Protein AF-A0A6H1ZEB0-F1 (afdb_monomer_lite)

Structure (mmCIF, N/CA/C/O backbone):
data_AF-A0A6H1ZEB0-F1
#
_entry.id   AF-A0A6H1ZEB0-F1
#
loop_
_atom_site.group_PDB
_atom_site.id
_atom_site.type_symbol
_atom_site.label_atom_id
_atom_site.label_alt_id
_atom_site.label_comp_id
_atom_site.label_asym_id
_atom_site.label_entity_id
_atom_site.label_seq_id
_atom_site.pdbx_PDB_ins_code
_atom_site.Cartn_x
_atom_site.Cartn_y
_atom_site.Cartn_z
_atom_site.occupancy
_atom_site.B_iso_or_equiv
_atom_site.auth_seq_id
_atom_site.auth_comp_id
_atom_site.auth_asym_id
_atom_site.auth_atom_id
_atom_site.pdbx_PDB_model_num
ATOM 1 N N . GLY A 1 1 ? 31.431 -2.791 -5.985 1.00 53.59 1 GLY A N 1
ATOM 2 C CA . GLY A 1 1 ? 30.739 -2.438 -4.734 1.00 53.59 1 GLY A CA 1
ATOM 3 C C . GLY A 1 1 ? 29.247 -2.570 -4.943 1.00 53.59 1 GLY A C 1
ATOM 4 O O . GLY A 1 1 ? 28.792 -2.369 -6.061 1.00 53.59 1 GLY A O 1
ATOM 5 N N . ASN A 1 2 ? 28.502 -2.937 -3.899 1.00 66.31 2 ASN A N 1
ATOM 6 C CA . ASN A 1 2 ? 27.040 -2.972 -3.950 1.00 66.31 2 ASN A CA 1
ATOM 7 C C . ASN A 1 2 ? 26.491 -1.773 -3.173 1.00 66.31 2 ASN A C 1
ATOM 9 O O . ASN A 1 2 ? 26.956 -1.528 -2.059 1.00 66.31 2 ASN A O 1
ATOM 13 N N . SER A 1 3 ? 25.522 -1.045 -3.727 1.00 72.12 3 SER A N 1
ATOM 14 C CA . SER A 1 3 ? 24.889 0.084 -3.035 1.00 72.12 3 SER A CA 1
ATOM 15 C C . SER A 1 3 ? 23.362 -0.024 -3.032 1.00 72.12 3 SER A C 1
ATOM 17 O O . SER A 1 3 ? 22.766 -0.618 -3.932 1.00 72.12 3 SER A O 1
ATOM 19 N N . ASN A 1 4 ? 22.728 0.506 -1.985 1.00 72.69 4 ASN A N 1
ATOM 20 C CA . ASN A 1 4 ? 21.279 0.646 -1.893 1.00 72.69 4 ASN A CA 1
ATOM 21 C C . ASN A 1 4 ? 20.972 2.097 -1.526 1.00 72.69 4 ASN A C 1
ATOM 23 O O . ASN A 1 4 ? 21.467 2.582 -0.507 1.00 72.69 4 ASN A O 1
ATOM 27 N N . VAL A 1 5 ? 20.212 2.783 -2.371 1.00 76.75 5 VAL A N 1
ATOM 28 C CA . VAL A 1 5 ? 19.910 4.207 -2.236 1.00 76.75 5 VAL A CA 1
ATOM 29 C C . VAL A 1 5 ? 18.407 4.396 -2.284 1.00 76.75 5 VAL A C 1
ATOM 31 O O . VAL A 1 5 ? 17.740 3.963 -3.222 1.00 76.75 5 VAL A O 1
ATOM 34 N N . GLU A 1 6 ? 17.887 5.088 -1.283 1.00 75.56 6 GLU A N 1
ATOM 35 C CA . GLU A 1 6 ? 16.504 5.530 -1.244 1.00 75.56 6 GLU A CA 1
ATOM 36 C C . GLU A 1 6 ? 16.499 7.057 -1.186 1.00 75.56 6 GLU A C 1
ATOM 38 O O . GLU A 1 6 ? 17.116 7.652 -0.301 1.00 75.56 6 GLU A O 1
ATOM 43 N N . ALA A 1 7 ? 15.865 7.684 -2.173 1.00 74.44 7 ALA A N 1
ATOM 44 C CA . ALA A 1 7 ? 15.833 9.127 -2.337 1.00 74.44 7 ALA A CA 1
ATOM 45 C C . ALA A 1 7 ? 14.387 9.628 -2.340 1.00 74.44 7 ALA A C 1
ATOM 47 O O . ALA A 1 7 ? 13.564 9.201 -3.152 1.00 74.44 7 ALA A O 1
ATOM 48 N N . TRP A 1 8 ? 14.116 10.550 -1.421 1.00 70.44 8 TRP A N 1
ATOM 49 C CA . TRP A 1 8 ? 12.832 11.221 -1.227 1.00 70.44 8 TRP A CA 1
ATOM 50 C C . TRP A 1 8 ? 12.992 12.713 -1.536 1.00 70.44 8 TRP A C 1
ATOM 52 O O . TRP A 1 8 ? 14.085 13.261 -1.360 1.00 70.44 8 TRP A O 1
ATOM 62 N N . GLY A 1 9 ? 11.931 13.391 -1.974 1.00 64.00 9 GLY A N 1
ATOM 63 C CA . GLY A 1 9 ? 12.033 14.797 -2.372 1.00 64.00 9 GLY A CA 1
ATOM 64 C C . GLY A 1 9 ? 12.766 15.015 -3.700 1.00 64.00 9 GLY A C 1
ATOM 65 O O . GLY A 1 9 ? 13.212 14.071 -4.349 1.00 64.00 9 GLY A O 1
ATOM 66 N N . ASN A 1 10 ? 12.938 16.283 -4.086 1.00 77.19 10 ASN A N 1
ATOM 67 C CA . ASN A 1 10 ? 13.657 16.710 -5.297 1.00 77.19 10 ASN A CA 1
ATOM 68 C C . ASN A 1 10 ? 15.156 16.336 -5.249 1.00 77.19 10 ASN A C 1
ATOM 70 O O . ASN A 1 10 ? 16.009 17.175 -4.945 1.00 77.19 10 ASN A O 1
ATOM 74 N N . SER A 1 11 ? 15.479 15.073 -5.521 1.00 77.75 11 SER A N 1
ATOM 75 C CA . SER A 1 11 ? 16.799 14.487 -5.284 1.00 77.75 11 SER A CA 1
ATOM 76 C C . SER A 1 11 ? 17.579 14.225 -6.572 1.00 77.75 11 SER A C 1
ATOM 78 O O . SER A 1 11 ? 17.006 13.955 -7.622 1.00 77.75 11 SER A O 1
ATOM 80 N N . ASN A 1 12 ? 18.913 14.251 -6.486 1.00 87.94 12 ASN A N 1
ATOM 81 C CA . ASN A 1 12 ? 19.811 13.848 -7.572 1.00 87.94 12 ASN A CA 1
ATOM 82 C C . ASN A 1 12 ? 20.623 12.626 -7.133 1.00 87.94 12 ASN A C 1
ATOM 84 O O . ASN A 1 12 ? 21.419 12.716 -6.199 1.00 87.94 12 ASN A O 1
ATOM 88 N N . VAL A 1 13 ? 20.439 11.493 -7.811 1.00 86.06 13 VAL A N 1
ATOM 89 C CA . VAL A 1 13 ? 21.096 10.222 -7.484 1.00 86.06 13 VAL A CA 1
ATOM 90 C C . VAL A 1 13 ? 21.981 9.776 -8.638 1.00 86.06 13 VAL A C 1
ATOM 92 O O . VAL A 1 13 ? 21.526 9.656 -9.774 1.00 86.06 13 VAL A O 1
ATOM 95 N N . VAL A 1 14 ? 23.243 9.470 -8.334 1.00 87.75 14 VAL A N 1
ATOM 96 C CA . VAL A 1 14 ? 24.158 8.804 -9.266 1.00 87.75 14 VAL A CA 1
ATOM 97 C C . VAL A 1 14 ? 24.520 7.442 -8.695 1.00 87.75 14 VAL A C 1
ATOM 99 O O . VAL A 1 14 ? 25.209 7.352 -7.681 1.00 87.75 14 VAL A O 1
ATOM 102 N N . ALA A 1 15 ? 24.067 6.388 -9.363 1.00 80.94 15 ALA A N 1
ATOM 103 C CA . ALA A 1 15 ? 24.348 5.009 -9.000 1.00 80.94 15 ALA A CA 1
ATOM 104 C C . ALA A 1 15 ? 25.276 4.368 -10.037 1.00 80.94 15 ALA A C 1
ATOM 106 O O . ALA A 1 15 ? 25.117 4.561 -11.243 1.00 80.94 15 ALA A O 1
ATOM 107 N N . ARG A 1 16 ? 26.278 3.623 -9.568 1.00 82.69 16 ARG A N 1
ATOM 108 C CA . ARG A 1 16 ? 27.273 2.955 -10.418 1.00 82.69 16 ARG A CA 1
ATOM 109 C C . ARG A 1 16 ? 27.423 1.494 -10.006 1.00 82.69 16 ARG A C 1
ATOM 111 O O . ARG A 1 16 ? 27.132 1.138 -8.866 1.00 82.69 16 ARG A O 1
ATOM 118 N N . GLU A 1 17 ? 27.928 0.673 -10.921 1.00 82.44 17 GLU A N 1
ATOM 119 C CA . GLU A 1 17 ? 28.203 -0.751 -10.701 1.00 82.44 17 GLU A CA 1
ATOM 120 C C . GLU A 1 17 ? 26.934 -1.545 -10.342 1.00 82.44 17 GLU A C 1
ATOM 122 O O . GLU A 1 17 ? 25.993 -1.553 -11.129 1.00 82.44 17 GLU A O 1
ATOM 127 N N . ASN A 1 18 ? 26.908 -2.231 -9.195 1.00 75.31 18 ASN A N 1
ATOM 128 C CA . ASN A 1 18 ? 25.777 -3.030 -8.731 1.00 75.31 18 ASN A CA 1
ATOM 129 C C . ASN A 1 18 ? 24.951 -2.213 -7.727 1.00 75.31 18 ASN A C 1
ATOM 131 O O . ASN A 1 18 ? 25.313 -2.125 -6.552 1.00 75.31 18 ASN A O 1
ATOM 135 N N . SER A 1 19 ? 23.853 -1.596 -8.156 1.00 75.25 19 SER A N 1
ATOM 136 C CA . SER A 1 19 ? 23.120 -0.654 -7.298 1.00 75.25 19 SER A CA 1
ATOM 137 C C . SER A 1 19 ? 21.609 -0.851 -7.338 1.00 75.25 19 SER A C 1
ATOM 139 O O . SER A 1 19 ? 21.036 -1.086 -8.395 1.00 75.25 19 SER A O 1
ATOM 141 N N . ASN A 1 20 ? 20.953 -0.710 -6.187 1.00 70.56 20 ASN A N 1
ATOM 142 C CA . ASN A 1 20 ? 19.499 -0.605 -6.090 1.00 70.56 20 ASN A CA 1
ATOM 143 C C . ASN A 1 20 ? 19.135 0.839 -5.744 1.00 70.56 20 ASN A C 1
ATOM 145 O O . ASN A 1 20 ? 19.648 1.379 -4.766 1.00 70.56 20 ASN A O 1
ATOM 149 N N . VAL A 1 21 ? 18.274 1.461 -6.546 1.00 80.00 21 VAL A N 1
ATOM 150 C CA . VAL A 1 21 ? 17.825 2.840 -6.344 1.00 80.00 21 VAL A CA 1
ATOM 151 C C . VAL A 1 21 ? 16.308 2.881 -6.326 1.00 80.00 21 VAL A C 1
ATOM 153 O O . VAL A 1 21 ? 15.657 2.402 -7.255 1.00 80.00 21 VAL A O 1
ATOM 156 N N . VAL A 1 22 ? 15.753 3.501 -5.293 1.00 77.06 22 VAL A N 1
ATOM 157 C CA . VAL A 1 22 ? 14.338 3.863 -5.229 1.00 77.06 22 VAL A CA 1
ATOM 158 C C . VAL A 1 22 ? 14.255 5.380 -5.147 1.00 77.06 22 VAL A C 1
ATOM 160 O O . VAL A 1 22 ? 14.801 5.979 -4.223 1.00 77.06 22 VAL A O 1
ATOM 163 N N . ALA A 1 23 ? 13.619 5.993 -6.142 1.00 79.81 23 ALA A N 1
ATOM 164 C CA . ALA A 1 23 ? 13.490 7.438 -6.253 1.00 79.81 23 ALA A CA 1
ATOM 165 C C . ALA A 1 23 ? 12.017 7.845 -6.320 1.00 79.81 23 ALA A C 1
ATOM 167 O O . ALA A 1 23 ? 11.255 7.343 -7.154 1.00 79.81 23 ALA A O 1
ATOM 168 N N . TRP A 1 24 ? 11.647 8.767 -5.437 1.00 76.00 24 TRP A N 1
ATOM 169 C CA . TRP A 1 24 ? 10.307 9.331 -5.324 1.00 76.00 24 TRP A CA 1
ATOM 170 C C . TRP A 1 24 ? 10.284 10.794 -5.800 1.00 76.00 24 TRP A C 1
ATOM 172 O O . TRP A 1 24 ? 11.329 11.442 -5.896 1.00 76.00 24 TRP A O 1
ATOM 182 N N . GLU A 1 25 ? 9.090 11.318 -6.086 1.00 80.31 25 GLU A N 1
ATOM 183 C CA . GLU A 1 25 ? 8.849 12.728 -6.440 1.00 80.31 25 GLU A CA 1
ATOM 184 C C . GLU A 1 25 ? 9.624 13.239 -7.679 1.00 80.31 25 GLU A C 1
ATOM 186 O O . GLU A 1 25 ? 9.761 12.520 -8.674 1.00 80.31 25 GLU A O 1
ATOM 191 N N . ASN A 1 26 ? 10.082 14.504 -7.680 1.00 80.75 26 ASN A N 1
ATOM 192 C CA . ASN A 1 26 ? 10.824 15.105 -8.798 1.00 80.75 26 ASN A CA 1
ATOM 193 C C . ASN A 1 26 ? 12.328 14.781 -8.715 1.00 80.75 26 ASN A C 1
ATOM 195 O O . ASN A 1 26 ? 13.168 15.671 -8.542 1.00 80.75 26 ASN A O 1
ATOM 199 N N . SER A 1 27 ? 12.673 13.499 -8.812 1.00 81.94 27 SER A N 1
ATOM 200 C CA . SER A 1 27 ? 14.060 13.035 -8.708 1.00 81.94 27 SER A CA 1
ATOM 201 C C . SER A 1 27 ? 14.753 12.895 -10.069 1.00 81.94 27 SER A C 1
ATOM 203 O O . SER A 1 27 ? 14.148 12.465 -11.047 1.00 81.94 27 SER A O 1
ATOM 205 N N . ASN A 1 28 ? 16.056 13.184 -10.135 1.00 88.50 28 ASN A N 1
ATOM 206 C CA . ASN A 1 28 ? 16.914 12.827 -11.267 1.00 88.50 28 ASN A CA 1
ATOM 207 C C . ASN A 1 28 ? 17.81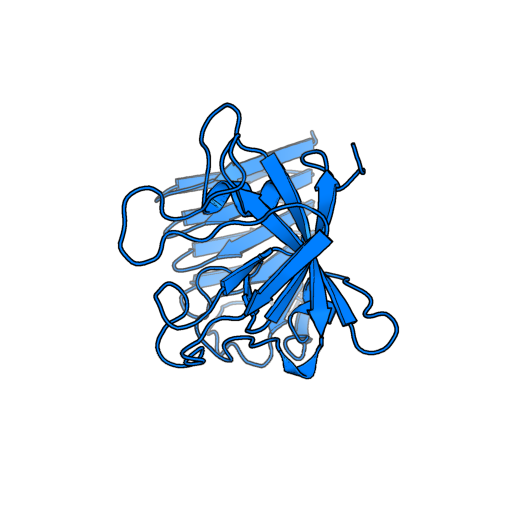1 11.646 -10.884 1.00 88.50 28 ASN A C 1
ATOM 209 O O . ASN A 1 28 ? 18.609 11.745 -9.951 1.00 88.50 28 ASN A O 1
ATOM 213 N N . VAL A 1 29 ? 17.717 10.541 -11.621 1.00 87.62 29 VAL A N 1
ATOM 214 C CA . VAL A 1 29 ? 18.517 9.333 -11.396 1.00 87.62 29 VAL A CA 1
ATOM 215 C C . VAL A 1 29 ? 19.368 9.045 -12.622 1.00 87.62 29 VAL A C 1
ATOM 217 O O . VAL A 1 29 ? 18.847 8.878 -13.722 1.00 87.62 29 VAL A O 1
ATOM 220 N N . VAL A 1 30 ? 20.677 8.920 -12.413 1.00 90.69 30 VAL A N 1
ATOM 221 C CA . VAL A 1 30 ? 21.616 8.421 -13.418 1.00 90.69 30 VAL A CA 1
ATOM 222 C C . VAL A 1 30 ? 22.202 7.106 -12.919 1.00 90.69 30 VAL A C 1
ATOM 224 O O . VAL A 1 30 ? 22.896 7.077 -11.901 1.00 90.69 30 VAL A O 1
ATOM 227 N N . ALA A 1 31 ? 21.930 6.017 -13.633 1.00 84.94 31 ALA A N 1
ATOM 228 C CA . ALA A 1 31 ? 22.353 4.674 -13.257 1.00 84.94 31 ALA A CA 1
ATOM 229 C C . ALA A 1 31 ? 23.285 4.061 -14.310 1.00 84.94 31 ALA A C 1
ATOM 231 O O . ALA A 1 31 ? 22.970 4.038 -15.499 1.00 84.94 31 ALA A O 1
ATOM 232 N N . TRP A 1 32 ? 24.426 3.539 -13.857 1.00 83.44 32 TRP A N 1
ATOM 233 C CA . TRP A 1 32 ? 25.440 2.904 -14.698 1.00 83.44 32 TRP A CA 1
ATOM 234 C C . TRP A 1 32 ? 25.720 1.474 -14.245 1.00 83.44 32 TRP A C 1
ATOM 236 O O . TRP A 1 32 ? 25.968 1.233 -13.063 1.00 83.44 32 TRP A O 1
ATOM 246 N N . GLY A 1 33 ? 25.799 0.545 -15.196 1.00 79.31 33 GLY A N 1
ATOM 247 C CA . GLY A 1 33 ? 26.164 -0.847 -14.931 1.00 79.31 33 GLY A CA 1
ATOM 248 C C . GLY A 1 33 ? 24.951 -1.710 -14.587 1.00 79.31 33 GLY A C 1
ATOM 249 O O . GLY A 1 33 ? 23.899 -1.582 -15.211 1.00 79.31 33 GLY A O 1
ATOM 250 N N . ASN A 1 34 ? 25.111 -2.609 -13.620 1.00 75.88 34 ASN A N 1
ATOM 251 C CA . ASN A 1 34 ? 24.092 -3.565 -13.186 1.00 75.88 34 ASN A CA 1
ATOM 252 C C . ASN A 1 34 ? 23.192 -2.932 -12.119 1.00 75.88 34 ASN A C 1
ATOM 254 O O . ASN A 1 34 ? 23.319 -3.209 -10.924 1.00 75.88 34 ASN A O 1
ATOM 258 N N . SER A 1 35 ? 22.302 -2.036 -12.535 1.00 78.06 35 SER A N 1
ATOM 259 C CA . SER A 1 35 ? 21.461 -1.279 -11.605 1.00 78.06 35 SER A CA 1
ATOM 260 C C . SER A 1 35 ? 19.986 -1.677 -11.680 1.00 78.06 35 SER A C 1
ATOM 262 O O . SER A 1 35 ? 19.473 -2.011 -12.743 1.00 78.06 35 SER A O 1
ATOM 264 N N . ASN A 1 36 ? 19.284 -1.615 -10.551 1.00 73.00 36 ASN A N 1
ATOM 265 C CA . ASN A 1 36 ? 17.832 -1.754 -10.464 1.00 73.00 36 ASN A CA 1
ATOM 266 C C . ASN A 1 36 ? 17.253 -0.427 -9.979 1.00 73.00 36 ASN A C 1
ATOM 268 O O . ASN A 1 36 ? 17.505 -0.021 -8.845 1.00 73.00 36 ASN A O 1
ATOM 272 N N . VAL A 1 37 ? 16.509 0.253 -10.846 1.00 81.88 37 VAL A N 1
ATOM 273 C CA . VAL A 1 37 ? 15.937 1.571 -10.571 1.00 81.88 37 VAL A CA 1
ATOM 274 C C . VAL A 1 37 ? 14.423 1.460 -10.526 1.00 81.88 37 VAL A C 1
ATOM 276 O O . VAL A 1 37 ? 13.787 1.002 -11.478 1.00 81.88 37 VAL A O 1
ATOM 279 N N . VAL A 1 38 ? 13.843 1.915 -9.422 1.00 78.25 38 VAL A N 1
ATOM 280 C CA . VAL A 1 38 ? 12.404 2.117 -9.274 1.00 78.25 38 VAL A CA 1
ATOM 281 C C . VAL A 1 38 ? 12.153 3.614 -9.193 1.00 78.25 38 VAL A C 1
ATOM 283 O O . VAL A 1 38 ? 12.678 4.273 -8.297 1.00 78.25 38 VAL A O 1
ATOM 286 N N . ALA A 1 39 ? 11.365 4.137 -10.129 1.00 80.12 39 ALA A N 1
ATOM 287 C CA . ALA A 1 39 ? 11.070 5.561 -10.211 1.00 80.12 39 ALA A CA 1
ATOM 288 C C . ALA A 1 39 ? 9.565 5.828 -10.167 1.00 80.12 39 ALA A C 1
ATOM 290 O O . ALA A 1 39 ? 8.774 5.178 -10.866 1.00 80.12 39 ALA A O 1
ATOM 291 N N . TRP A 1 40 ? 9.202 6.825 -9.365 1.00 79.12 40 TRP A N 1
ATOM 292 C CA . TRP A 1 40 ? 7.834 7.286 -9.162 1.00 79.12 40 TRP A CA 1
ATOM 293 C C . TRP A 1 40 ? 7.672 8.749 -9.593 1.00 79.12 40 TRP A C 1
ATOM 295 O O . TRP A 1 40 ? 8.646 9.485 -9.753 1.00 79.12 40 TRP A O 1
ATOM 305 N N . GLU A 1 41 ? 6.418 9.152 -9.796 1.00 81.62 41 GLU A N 1
ATOM 306 C CA . GLU A 1 41 ? 6.005 10.542 -10.040 1.00 81.62 41 GLU A CA 1
ATOM 307 C C . GLU A 1 41 ? 6.751 11.257 -11.186 1.00 81.62 41 GLU A C 1
ATOM 309 O O . GLU A 1 41 ? 6.759 10.743 -12.304 1.00 81.62 41 GLU A O 1
ATOM 314 N N . ASN A 1 42 ? 7.297 12.454 -10.946 1.00 81.56 42 ASN A N 1
ATOM 315 C CA . ASN A 1 42 ? 7.905 13.354 -11.933 1.00 81.56 42 ASN A CA 1
ATOM 316 C C . ASN A 1 42 ? 9.426 13.155 -12.033 1.00 81.56 42 ASN A C 1
ATOM 318 O O . ASN A 1 42 ? 10.206 14.111 -11.998 1.00 81.56 42 ASN A O 1
ATOM 322 N N . SER A 1 43 ? 9.863 11.906 -12.134 1.00 81.88 43 SER A N 1
ATOM 323 C CA . SER A 1 43 ? 11.288 11.587 -12.169 1.00 81.88 43 SER A CA 1
ATOM 324 C C . SER A 1 43 ? 11.892 11.690 -13.576 1.00 81.88 43 SER A C 1
ATOM 326 O O . SER A 1 43 ? 11.230 11.479 -14.596 1.00 81.88 43 SER A O 1
ATOM 328 N N . ASN A 1 44 ? 13.191 11.966 -13.639 1.00 87.19 44 ASN A N 1
ATOM 329 C CA . ASN A 1 44 ? 14.009 11.834 -14.839 1.00 87.19 44 ASN A CA 1
ATOM 330 C C . ASN A 1 44 ? 15.025 10.712 -14.623 1.00 87.19 44 ASN A C 1
ATOM 332 O O . ASN A 1 44 ? 15.823 10.778 -13.690 1.00 87.19 44 ASN A O 1
ATOM 336 N N . VAL A 1 45 ? 14.994 9.685 -15.468 1.00 87.62 45 VAL A N 1
ATOM 337 C CA . VAL A 1 45 ? 15.879 8.524 -15.343 1.00 87.62 45 VAL A CA 1
ATOM 338 C C . VAL A 1 45 ? 16.699 8.355 -16.613 1.00 87.62 45 VAL A C 1
ATOM 340 O O . VAL A 1 45 ? 16.159 8.243 -17.716 1.00 87.62 45 VAL A O 1
ATOM 343 N N . GLU A 1 46 ? 18.011 8.273 -16.432 1.00 90.81 46 GLU A N 1
ATOM 344 C CA . GLU A 1 46 ? 18.966 7.906 -17.468 1.00 90.81 46 GLU A CA 1
ATOM 345 C C . GLU A 1 46 ? 19.710 6.639 -17.034 1.00 90.81 46 GLU A C 1
ATOM 347 O O . GLU A 1 46 ? 20.380 6.622 -15.998 1.00 90.81 46 GLU A O 1
ATOM 352 N N . ALA A 1 47 ? 19.557 5.557 -17.800 1.00 85.62 47 ALA A N 1
ATOM 353 C CA . ALA A 1 47 ? 20.093 4.247 -17.439 1.00 85.62 47 ALA A CA 1
ATOM 354 C C . ALA A 1 47 ? 20.985 3.665 -18.543 1.00 85.62 47 ALA A C 1
ATOM 356 O O . ALA A 1 47 ? 20.597 3.609 -19.714 1.00 85.62 47 ALA A O 1
ATOM 357 N N . TRP A 1 48 ? 22.167 3.196 -18.138 1.00 87.06 48 TRP A N 1
ATOM 358 C CA . TRP A 1 48 ? 23.214 2.674 -19.011 1.00 87.06 48 TRP A CA 1
ATOM 359 C C . TRP A 1 48 ? 23.656 1.267 -18.594 1.00 87.06 48 TRP A C 1
ATOM 361 O O . TRP A 1 48 ? 23.880 0.987 -17.414 1.00 87.06 48 TRP A O 1
ATOM 371 N N . GLY A 1 49 ? 23.892 0.397 -19.579 1.00 83.19 49 GLY A N 1
ATOM 372 C CA . GLY A 1 49 ? 24.418 -0.954 -19.354 1.00 83.19 49 GLY A CA 1
ATOM 373 C C . GLY A 1 49 ? 23.316 -1.987 -19.117 1.00 83.19 49 GLY A C 1
ATOM 374 O O . GLY A 1 49 ? 22.301 -1.966 -19.804 1.00 83.19 49 GLY A O 1
ATOM 375 N N . GLN A 1 50 ? 23.527 -2.925 -18.190 1.00 76.56 50 GLN A N 1
ATOM 376 C CA . GLN A 1 50 ? 22.552 -3.967 -17.833 1.00 76.56 50 GLN A CA 1
ATOM 377 C C . GLN A 1 50 ? 21.657 -3.484 -16.686 1.00 76.56 50 GLN A C 1
ATOM 379 O O . GLN A 1 50 ? 21.671 -4.025 -15.580 1.00 76.56 50 GLN A O 1
ATOM 384 N N . SER A 1 51 ? 20.898 -2.423 -16.944 1.00 77.38 51 SER A N 1
ATOM 385 C CA . SER A 1 51 ? 20.011 -1.828 -15.946 1.00 77.38 51 SER A CA 1
ATOM 386 C C . SER A 1 51 ? 18.570 -2.310 -16.111 1.00 77.38 51 SER A C 1
ATOM 388 O O . SER A 1 51 ? 18.052 -2.356 -17.225 1.00 77.38 51 SER A O 1
ATOM 390 N N . LEU A 1 52 ? 17.900 -2.630 -15.004 1.00 77.00 52 LEU A N 1
ATOM 391 C CA . LEU A 1 52 ? 16.454 -2.838 -14.948 1.00 77.00 52 LEU A CA 1
ATOM 392 C C . LEU A 1 52 ? 15.787 -1.567 -14.423 1.00 77.00 52 LEU A C 1
ATOM 394 O O . LEU A 1 52 ? 16.062 -1.139 -13.303 1.00 77.00 52 LEU A O 1
ATOM 398 N N . VAL A 1 53 ? 14.873 -0.998 -15.205 1.00 85.88 53 VAL A N 1
ATOM 399 C CA . VAL A 1 53 ? 14.092 0.182 -14.820 1.00 85.88 53 VAL A CA 1
ATOM 400 C C . VAL A 1 53 ? 12.614 -0.190 -14.722 1.00 85.88 53 VAL A C 1
ATOM 402 O O . VAL A 1 53 ? 12.022 -0.690 -15.683 1.00 85.88 53 VAL A O 1
ATOM 405 N N . ARG A 1 54 ? 12.010 0.064 -13.555 1.00 80.50 54 ARG A N 1
ATOM 406 C CA . ARG A 1 54 ? 10.566 -0.067 -13.311 1.00 80.50 54 ARG A CA 1
ATOM 407 C C . ARG A 1 54 ? 9.936 1.303 -13.102 1.00 80.50 54 ARG A C 1
ATOM 409 O O . ARG A 1 54 ? 10.385 2.081 -12.263 1.00 80.50 54 ARG A O 1
ATOM 416 N N . VAL A 1 55 ? 8.881 1.559 -13.869 1.00 81.44 55 VAL A N 1
ATOM 417 C CA . VAL A 1 55 ? 8.189 2.848 -13.942 1.00 81.44 55 VAL A CA 1
ATOM 418 C C . VAL A 1 55 ? 6.738 2.663 -13.522 1.00 81.44 55 VAL A C 1
ATOM 420 O O . VAL A 1 55 ? 6.052 1.779 -14.038 1.00 81.44 55 VAL A O 1
ATOM 423 N N . PHE A 1 56 ? 6.271 3.533 -12.629 1.00 76.69 56 PHE A N 1
ATOM 424 C CA . PHE A 1 56 ? 4.900 3.503 -12.112 1.00 76.69 56 PHE A CA 1
ATOM 425 C C . PHE A 1 56 ? 4.117 4.811 -12.326 1.00 76.69 56 PHE A C 1
ATOM 427 O O . PHE A 1 56 ? 2.983 4.930 -11.875 1.00 76.69 56 PHE A O 1
ATOM 434 N N . SER A 1 57 ? 4.686 5.775 -13.054 1.00 74.00 57 SER A N 1
ATOM 435 C CA . SER A 1 57 ? 4.056 7.059 -13.391 1.00 74.00 57 SER A CA 1
ATOM 436 C C . SER A 1 57 ? 4.210 7.378 -14.882 1.00 74.00 57 SER A C 1
ATOM 438 O O . SER A 1 57 ? 5.220 7.040 -15.498 1.00 74.00 57 SER A O 1
ATOM 440 N N . SER A 1 58 ? 3.215 8.054 -15.467 1.00 76.19 58 SER A N 1
ATOM 441 C CA . SER A 1 58 ? 3.268 8.571 -16.845 1.00 76.19 58 SER A CA 1
ATOM 442 C C . SER A 1 58 ? 4.036 9.890 -16.969 1.00 76.19 58 SER A C 1
ATOM 444 O O . SER A 1 58 ? 4.341 10.321 -18.078 1.00 76.19 58 SER A O 1
ATOM 446 N N . ALA A 1 59 ? 4.350 10.545 -15.851 1.00 78.00 59 ALA A N 1
ATOM 447 C CA . ALA A 1 59 ? 5.018 11.844 -15.819 1.00 78.00 59 ALA A CA 1
ATOM 448 C C . ALA A 1 59 ? 6.553 11.733 -15.718 1.00 78.00 59 ALA A C 1
ATOM 450 O O . ALA A 1 59 ? 7.219 12.612 -15.183 1.00 78.00 59 ALA A O 1
ATOM 451 N N . ILE A 1 60 ? 7.125 10.652 -16.253 1.00 79.69 60 ILE A N 1
ATOM 452 C CA . ILE A 1 60 ? 8.560 10.362 -16.186 1.00 79.69 60 ILE A CA 1
ATOM 453 C C . ILE A 1 60 ? 9.236 10.716 -17.516 1.00 79.69 60 ILE A C 1
ATOM 455 O O . ILE A 1 60 ? 8.691 10.491 -18.597 1.00 79.69 60 ILE A O 1
ATOM 459 N N . LYS A 1 61 ? 10.455 11.255 -17.461 1.00 87.94 61 LYS A N 1
ATOM 460 C CA . LYS A 1 61 ? 11.339 11.343 -18.636 1.00 87.94 61 LYS A CA 1
ATOM 461 C C . LYS A 1 61 ? 12.336 10.196 -18.574 1.00 87.94 61 LYS A C 1
ATOM 463 O O . LYS A 1 61 ? 12.980 10.002 -17.548 1.00 87.94 61 LYS A O 1
ATOM 468 N N . LEU A 1 62 ? 12.441 9.428 -19.657 1.00 91.06 62 LEU A N 1
ATOM 469 C CA . LEU A 1 62 ? 13.257 8.218 -19.679 1.00 91.06 62 LEU A CA 1
ATOM 470 C C . LEU A 1 62 ? 14.123 8.129 -20.940 1.00 91.06 62 LEU A C 1
ATOM 472 O O . LEU A 1 62 ? 13.619 8.237 -22.066 1.00 91.06 62 LEU A O 1
ATOM 476 N N . ALA A 1 63 ? 15.415 7.882 -20.720 1.00 92.88 63 ALA A N 1
ATOM 477 C CA . ALA A 1 63 ? 16.393 7.521 -21.739 1.00 92.88 63 ALA A CA 1
ATOM 478 C C . ALA A 1 63 ? 17.112 6.220 -21.345 1.00 92.88 63 ALA A C 1
ATOM 480 O O . ALA A 1 63 ? 17.624 6.091 -20.230 1.00 92.88 63 ALA A O 1
ATOM 481 N N . LEU A 1 64 ? 17.113 5.248 -22.258 1.00 92.50 64 LEU A N 1
ATOM 482 C CA . LEU A 1 64 ? 17.683 3.917 -22.052 1.00 92.50 64 LEU A CA 1
ATOM 483 C C . LEU A 1 64 ? 18.791 3.638 -23.062 1.00 92.50 64 LEU A C 1
ATOM 485 O O . LEU A 1 64 ? 18.603 3.831 -24.266 1.00 92.50 64 LEU A O 1
ATOM 489 N N . HIS A 1 65 ? 19.903 3.109 -22.562 1.00 91.38 65 HIS A N 1
ATOM 490 C CA . HIS A 1 65 ? 21.098 2.837 -23.350 1.00 91.38 65 HIS A CA 1
ATOM 491 C C . HIS A 1 65 ? 21.632 1.422 -23.116 1.00 91.38 65 HIS A C 1
ATOM 493 O O . HIS A 1 65 ? 21.409 0.809 -22.062 1.00 91.38 65 HIS A O 1
ATOM 499 N N . GLY A 1 66 ? 22.371 0.894 -24.092 1.00 91.50 66 GLY A N 1
ATOM 500 C CA . GLY A 1 66 ? 22.968 -0.434 -24.034 1.00 91.50 66 GLY A CA 1
ATOM 501 C C . GLY A 1 66 ? 21.915 -1.538 -23.939 1.00 91.50 66 GLY A C 1
ATOM 502 O O . GLY A 1 66 ? 20.980 -1.588 -24.738 1.00 91.50 66 GLY A O 1
ATOM 503 N N . PHE A 1 67 ? 22.063 -2.428 -22.959 1.00 87.94 67 PHE A N 1
ATOM 504 C CA . PHE A 1 67 ? 21.207 -3.605 -22.764 1.00 87.94 67 PHE A CA 1
ATOM 505 C C . PHE A 1 67 ? 20.155 -3.394 -21.667 1.00 87.94 67 PHE A C 1
ATOM 507 O O . PHE A 1 67 ? 19.774 -4.335 -20.971 1.00 87.94 67 PHE A O 1
ATOM 514 N N . SER A 1 68 ? 19.713 -2.149 -21.484 1.00 87.06 68 SER A N 1
ATOM 515 C CA . SER A 1 68 ? 18.746 -1.806 -20.445 1.00 87.06 68 SER A CA 1
ATOM 516 C C . SER A 1 68 ? 17.382 -2.450 -20.712 1.00 87.06 68 SER A C 1
ATOM 518 O O . SER A 1 68 ? 16.942 -2.578 -21.858 1.00 87.06 68 SER A O 1
ATOM 520 N N . ILE A 1 69 ? 16.692 -2.826 -19.637 1.00 85.94 69 ILE A N 1
ATOM 521 C CA . ILE A 1 69 ? 15.346 -3.396 -19.666 1.00 85.94 69 ILE A CA 1
ATOM 522 C C . ILE A 1 69 ? 14.377 -2.403 -19.028 1.00 85.94 69 ILE A C 1
ATOM 524 O O . ILE A 1 69 ? 14.542 -2.026 -17.867 1.00 85.94 69 ILE A O 1
ATOM 528 N N . LEU A 1 70 ? 13.335 -2.021 -19.766 1.00 91.50 70 LEU A N 1
ATOM 529 C CA . LEU A 1 70 ? 12.202 -1.265 -19.240 1.00 91.50 70 LEU A CA 1
ATOM 530 C C . LEU A 1 70 ? 11.024 -2.195 -18.997 1.00 91.50 70 LEU A C 1
ATOM 532 O O . LEU A 1 70 ? 10.505 -2.799 -19.934 1.00 91.50 70 LEU A O 1
ATOM 536 N N . SER A 1 71 ? 10.561 -2.242 -17.752 1.00 83.94 71 SER A N 1
ATOM 537 C CA . SER A 1 71 ? 9.307 -2.888 -17.379 1.00 83.94 71 SER A CA 1
ATOM 538 C C . SER A 1 71 ? 8.269 -1.816 -17.043 1.00 83.94 71 SER A C 1
ATOM 540 O O . SER A 1 71 ? 8.434 -1.064 -16.078 1.00 83.94 71 SER A O 1
ATOM 542 N N . ILE A 1 72 ? 7.213 -1.724 -17.858 1.00 84.56 72 ILE A N 1
ATOM 543 C CA . ILE A 1 72 ? 6.189 -0.674 -17.761 1.00 84.56 72 ILE A CA 1
ATOM 544 C C . ILE A 1 72 ? 4.764 -1.253 -17.864 1.00 84.56 72 ILE A C 1
ATOM 546 O O . ILE A 1 72 ? 4.503 -2.071 -18.750 1.00 84.56 72 ILE A O 1
ATOM 550 N N . PRO A 1 73 ? 3.815 -0.842 -17.003 1.00 79.81 73 PRO A N 1
ATOM 551 C CA . PRO A 1 73 ? 2.419 -1.232 -17.148 1.00 79.81 73 PRO A CA 1
ATOM 552 C C . PRO A 1 73 ? 1.818 -0.818 -18.502 1.00 79.81 73 PRO A C 1
ATOM 554 O O . PRO A 1 73 ? 2.091 0.271 -19.006 1.00 79.81 73 PRO A O 1
ATOM 557 N N . VAL A 1 74 ? 0.935 -1.644 -19.073 1.00 80.00 74 VAL A N 1
ATOM 558 C CA . VAL A 1 74 ? 0.172 -1.337 -20.302 1.00 80.00 74 VAL A CA 1
ATOM 559 C C . VAL A 1 74 ? -0.700 -0.091 -20.111 1.00 80.00 74 VAL A C 1
ATOM 561 O O . VAL A 1 74 ? -0.893 0.668 -21.054 1.00 80.00 74 VAL A O 1
ATOM 564 N N . SER A 1 75 ? -1.172 0.154 -18.884 1.00 76.25 75 SER A N 1
ATOM 565 C CA . SER A 1 75 ? -1.973 1.330 -18.526 1.00 76.25 75 SER A CA 1
ATOM 566 C C . SER A 1 75 ? -1.198 2.650 -18.562 1.00 76.25 75 SER A C 1
ATOM 568 O O . SER A 1 75 ? -1.826 3.708 -18.585 1.00 76.25 75 SER A O 1
ATOM 570 N N . ILE A 1 76 ? 0.140 2.611 -18.566 1.00 77.69 76 ILE A N 1
ATOM 571 C CA . ILE A 1 76 ? 0.979 3.807 -18.620 1.00 77.69 76 ILE A CA 1
ATOM 572 C C . ILE A 1 76 ? 1.355 4.101 -20.074 1.00 77.69 76 ILE A C 1
ATOM 574 O O . ILE A 1 76 ? 2.145 3.387 -20.710 1.00 77.69 76 ILE A O 1
ATOM 578 N N . ASP A 1 77 ? 0.814 5.209 -20.578 1.00 82.38 77 ASP A N 1
ATOM 579 C CA . ASP A 1 77 ? 1.292 5.834 -21.805 1.00 82.38 77 ASP A CA 1
ATOM 580 C C . ASP A 1 77 ? 2.485 6.743 -21.478 1.00 82.38 77 ASP A C 1
ATOM 582 O O . ASP A 1 77 ? 2.351 7.766 -20.806 1.00 82.38 77 ASP A O 1
ATOM 586 N N . LEU A 1 78 ? 3.674 6.325 -21.910 1.00 84.38 78 LEU A N 1
ATOM 587 C CA . LEU A 1 78 ? 4.943 6.995 -21.645 1.00 84.38 78 LEU A CA 1
ATOM 588 C C . LEU A 1 78 ? 5.717 7.134 -22.950 1.00 84.38 78 LEU A C 1
ATOM 590 O O . LEU A 1 78 ? 5.956 6.146 -23.650 1.00 84.38 78 LEU A O 1
ATOM 594 N N . LYS A 1 79 ? 6.181 8.350 -23.235 1.00 88.19 79 LYS A N 1
ATOM 595 C CA . LYS A 1 79 ? 7.133 8.611 -24.318 1.00 88.19 79 LYS A CA 1
ATOM 596 C C . LYS A 1 79 ? 8.553 8.527 -23.766 1.00 88.19 79 LYS A C 1
ATOM 598 O O . LYS A 1 79 ? 8.898 9.258 -22.844 1.00 88.19 79 LYS A O 1
ATOM 603 N N . PHE A 1 80 ? 9.385 7.673 -24.352 1.00 92.19 80 PHE A N 1
ATOM 604 C CA . PHE A 1 80 ? 10.771 7.464 -23.929 1.00 92.19 80 PHE A CA 1
ATOM 605 C C . PHE A 1 80 ? 11.699 7.279 -25.132 1.00 92.19 80 PHE A C 1
ATOM 607 O O . PHE A 1 80 ? 11.255 6.947 -26.234 1.00 92.19 80 PHE A O 1
ATOM 614 N N . LYS A 1 81 ? 12.997 7.514 -24.920 1.00 93.50 81 LYS A N 1
ATOM 615 C CA . LYS A 1 81 ? 14.056 7.242 -25.901 1.00 93.50 81 LYS A CA 1
ATOM 616 C C . LYS A 1 81 ? 14.788 5.965 -25.504 1.00 93.50 81 LYS A C 1
ATOM 618 O O . LYS A 1 81 ? 15.051 5.758 -24.323 1.00 93.50 81 LYS A O 1
ATOM 623 N N . TYR A 1 82 ? 15.115 5.121 -26.474 1.00 95.00 82 TYR A N 1
ATOM 624 C CA . TYR A 1 82 ? 15.824 3.872 -26.218 1.00 95.00 82 TYR A CA 1
ATOM 625 C C . TYR A 1 82 ? 16.664 3.442 -27.422 1.00 95.00 82 TYR A C 1
ATOM 627 O O . TYR A 1 82 ? 16.338 3.756 -28.570 1.00 95.00 82 TYR A O 1
ATOM 635 N N . GLU A 1 83 ? 17.744 2.716 -27.155 1.00 93.75 83 GLU A N 1
ATOM 636 C CA . GLU A 1 83 ? 18.553 2.055 -28.179 1.00 93.75 83 GLU A CA 1
ATOM 637 C C . GLU A 1 83 ? 17.933 0.715 -28.601 1.00 93.75 83 GLU A C 1
ATOM 639 O O . GLU A 1 83 ? 17.228 0.067 -27.831 1.00 93.75 83 GLU A O 1
ATOM 644 N N . LYS A 1 84 ? 18.222 0.245 -29.822 1.00 92.00 84 LYS A N 1
ATOM 645 C CA . LYS A 1 84 ? 17.663 -1.020 -30.355 1.00 92.00 84 LYS A CA 1
ATOM 646 C C . LYS A 1 84 ? 18.022 -2.258 -29.527 1.00 92.00 84 LYS A C 1
ATOM 648 O O . LYS A 1 84 ? 17.350 -3.275 -29.631 1.00 92.00 84 LYS A O 1
ATOM 653 N N . THR A 1 85 ? 19.102 -2.180 -28.760 1.00 92.62 85 THR A N 1
ATOM 654 C CA . THR A 1 85 ? 19.596 -3.233 -27.867 1.00 92.62 85 THR A CA 1
ATOM 655 C C . THR A 1 85 ? 18.839 -3.299 -26.540 1.00 92.62 85 THR A C 1
ATOM 657 O O . THR A 1 85 ? 19.022 -4.256 -25.791 1.00 92.62 85 THR A O 1
ATOM 660 N N . CYS A 1 86 ? 17.989 -2.312 -26.244 1.00 92.12 86 CYS A N 1
ATOM 661 C CA . CYS A 1 86 ? 17.147 -2.307 -25.055 1.00 92.12 86 CYS A CA 1
ATOM 662 C C . CYS A 1 86 ? 15.931 -3.228 -25.228 1.00 92.12 86 CYS A C 1
ATOM 664 O O . CYS A 1 86 ? 15.353 -3.328 -26.313 1.00 92.12 86 CYS A O 1
ATOM 666 N N . LEU A 1 87 ? 15.492 -3.845 -24.131 1.00 92.69 87 LEU A N 1
ATOM 667 C CA . LEU A 1 87 ? 14.272 -4.649 -24.088 1.00 92.69 87 LEU A CA 1
ATOM 668 C C . LEU A 1 87 ? 13.145 -3.854 -23.427 1.00 92.69 87 LEU A C 1
ATOM 670 O O . LEU A 1 87 ? 13.283 -3.397 -22.294 1.00 92.69 87 LEU A O 1
ATOM 674 N N . ILE A 1 88 ? 12.009 -3.733 -24.114 1.00 93.25 88 ILE A N 1
ATOM 675 C CA . ILE A 1 88 ? 10.808 -3.093 -23.570 1.00 93.25 88 ILE A CA 1
ATOM 676 C C . ILE A 1 88 ? 9.762 -4.166 -23.290 1.00 93.25 88 ILE A C 1
ATOM 678 O O . ILE A 1 88 ? 9.248 -4.801 -24.209 1.00 93.25 88 ILE A O 1
ATOM 682 N N . GLN A 1 89 ? 9.423 -4.340 -22.019 1.00 88.50 89 GLN A N 1
ATOM 683 C CA . GLN A 1 89 ? 8.391 -5.257 -21.570 1.00 88.50 89 GLN A CA 1
ATOM 684 C C . GLN A 1 89 ? 7.190 -4.466 -21.056 1.00 88.50 89 GLN A C 1
ATOM 686 O O . GLN A 1 89 ? 7.266 -3.779 -20.034 1.00 88.50 89 GLN A O 1
ATOM 691 N N . ARG A 1 90 ? 6.061 -4.603 -21.756 1.00 85.25 90 ARG A N 1
ATOM 692 C CA . ARG A 1 90 ? 4.764 -4.144 -21.259 1.00 85.25 90 ARG A CA 1
ATOM 693 C C . ARG A 1 90 ? 4.057 -5.274 -20.525 1.00 85.25 90 ARG A C 1
ATOM 695 O O . ARG A 1 90 ? 4.111 -6.417 -20.972 1.00 85.25 90 ARG A O 1
ATOM 702 N N . TYR A 1 91 ? 3.414 -4.956 -19.410 1.00 70.81 91 TYR A N 1
ATOM 703 C CA . TYR A 1 91 ? 2.644 -5.921 -18.624 1.00 70.81 91 TYR A CA 1
ATOM 704 C C . TYR A 1 91 ? 1.301 -5.324 -18.207 1.00 70.81 91 TYR A C 1
ATOM 706 O O . TYR A 1 91 ? 1.226 -4.131 -17.924 1.00 70.81 91 TYR A O 1
ATOM 714 N N . ASP A 1 92 ? 0.230 -6.115 -18.177 1.00 68.12 92 ASP A N 1
ATOM 715 C CA . ASP A 1 92 ? -1.021 -5.637 -17.587 1.00 68.12 92 ASP A CA 1
ATOM 716 C C . ASP A 1 92 ? -0.784 -5.338 -16.113 1.00 68.12 92 ASP A C 1
ATOM 718 O O . ASP A 1 92 ? -0.230 -6.172 -15.396 1.00 68.12 92 ASP A O 1
ATOM 722 N N . ALA A 1 93 ? -1.163 -4.136 -15.671 1.00 62.19 93 ALA A N 1
ATOM 723 C CA . ALA A 1 93 ? -1.048 -3.764 -14.271 1.00 62.19 93 ALA A CA 1
ATOM 724 C C . ALA A 1 93 ? -1.830 -4.787 -13.443 1.00 62.19 93 ALA A C 1
ATOM 726 O O . ALA A 1 93 ? -3.061 -4.820 -13.474 1.00 62.19 93 ALA A O 1
ATOM 727 N N . SER A 1 94 ? -1.104 -5.655 -12.743 1.00 68.06 94 SER A N 1
ATOM 728 C CA . SER A 1 94 ? -1.709 -6.655 -11.882 1.00 68.06 94 SER A CA 1
ATOM 729 C C . SER A 1 94 ? -2.565 -5.953 -10.829 1.00 68.06 94 SER A C 1
ATOM 731 O O . SER A 1 94 ? -2.165 -4.908 -10.298 1.00 68.06 94 SER A O 1
ATOM 733 N N . LYS A 1 95 ? -3.732 -6.530 -10.513 1.00 80.81 95 LYS A N 1
ATOM 734 C CA . LYS A 1 95 ? -4.569 -6.052 -9.404 1.00 80.81 95 LYS A CA 1
ATOM 735 C C . LYS A 1 95 ? -3.727 -5.965 -8.133 1.00 80.81 95 LYS A C 1
ATOM 737 O O . LYS A 1 95 ? -2.792 -6.747 -7.968 1.00 80.81 95 LYS A O 1
ATOM 742 N N . TYR A 1 96 ? -4.077 -5.062 -7.225 1.00 86.06 96 TYR A N 1
ATOM 743 C CA . TYR A 1 96 ? -3.342 -4.762 -5.994 1.00 86.06 96 TYR A CA 1
ATOM 744 C C . TYR A 1 96 ? -2.770 -6.007 -5.306 1.00 86.06 96 TYR A C 1
ATOM 746 O O . TYR A 1 96 ? -1.579 -6.074 -5.022 1.00 86.06 96 TYR A O 1
ATOM 754 N N . LEU A 1 97 ? -3.598 -7.033 -5.093 1.00 87.06 97 LEU A N 1
ATOM 755 C CA . LEU A 1 97 ? -3.174 -8.260 -4.419 1.00 87.06 97 LEU A CA 1
ATOM 756 C C . LEU A 1 97 ? -2.077 -9.011 -5.181 1.00 87.06 97 LEU A C 1
ATOM 758 O O . LEU A 1 97 ? -1.107 -9.442 -4.567 1.00 87.06 97 LEU A O 1
ATOM 762 N N . ASP A 1 98 ? -2.194 -9.121 -6.501 1.00 80.62 98 ASP A N 1
ATOM 763 C CA . ASP A 1 98 ? -1.197 -9.772 -7.348 1.00 80.62 98 ASP A CA 1
ATOM 764 C C . ASP A 1 98 ? 0.098 -8.947 -7.406 1.00 80.62 98 ASP A C 1
ATOM 766 O O . ASP A 1 98 ? 1.192 -9.500 -7.283 1.00 80.62 98 ASP A O 1
ATOM 770 N N . ARG A 1 99 ? -0.016 -7.614 -7.519 1.00 79.75 99 ARG A N 1
ATOM 771 C CA . ARG A 1 99 ? 1.125 -6.681 -7.490 1.00 79.75 99 ARG A CA 1
ATOM 772 C C . ARG A 1 99 ? 1.912 -6.781 -6.181 1.00 79.75 99 ARG A C 1
ATOM 774 O O . ARG A 1 99 ? 3.139 -6.779 -6.197 1.00 79.75 99 ARG A O 1
ATOM 781 N N . GLU A 1 100 ? 1.208 -6.904 -5.061 1.00 79.94 100 GLU A N 1
ATOM 782 C CA . GLU A 1 100 ? 1.783 -6.984 -3.714 1.00 79.94 100 GLU A CA 1
ATOM 783 C C . GLU A 1 100 ? 2.152 -8.426 -3.290 1.00 79.94 100 GLU A C 1
ATOM 785 O O . GLU A 1 100 ? 2.582 -8.673 -2.151 1.00 79.94 100 GLU A O 1
ATOM 790 N N . GLY A 1 101 ? 1.966 -9.407 -4.184 1.00 71.81 101 GLY A N 1
ATOM 791 C CA . GLY A 1 101 ? 2.239 -10.823 -3.928 1.00 71.81 101 GLY A CA 1
ATOM 792 C C . GLY A 1 101 ? 1.409 -11.404 -2.777 1.00 71.81 101 GLY A C 1
ATOM 793 O O . GLY A 1 101 ? 1.900 -12.227 -2.001 1.00 71.81 101 GLY A O 1
ATOM 794 N N . ILE A 1 102 ? 0.173 -10.934 -2.603 1.00 84.56 102 ILE A N 1
ATOM 795 C CA . ILE A 1 102 ? -0.729 -11.324 -1.521 1.00 84.56 102 ILE A CA 1
ATOM 796 C C . ILE A 1 102 ? -1.714 -12.375 -2.018 1.00 84.56 102 ILE A C 1
ATOM 798 O O . ILE A 1 102 ? -2.587 -12.112 -2.840 1.00 84.56 102 ILE A O 1
ATOM 802 N N . VAL A 1 103 ? -1.637 -13.569 -1.437 1.00 79.12 103 VAL A N 1
ATOM 803 C CA . VAL A 1 103 ? -2.555 -14.659 -1.769 1.00 79.12 103 VAL A CA 1
ATOM 804 C C . VAL A 1 103 ? -3.817 -14.565 -0.913 1.00 79.12 103 VAL A C 1
ATOM 806 O O . VAL A 1 103 ? -3.772 -14.736 0.310 1.00 79.12 103 VAL A O 1
ATOM 809 N N . ALA A 1 104 ? -4.961 -14.339 -1.558 1.00 87.25 104 ALA A N 1
ATOM 810 C CA . ALA A 1 104 ? -6.262 -14.403 -0.902 1.00 87.25 104 ALA A CA 1
ATOM 811 C C . ALA A 1 104 ? -6.597 -15.842 -0.467 1.00 87.25 104 ALA A C 1
ATOM 813 O O . ALA A 1 104 ? -6.354 -16.811 -1.185 1.00 87.25 104 ALA A O 1
ATOM 814 N N . LYS A 1 105 ? -7.211 -15.992 0.709 1.00 85.94 105 LYS A N 1
ATOM 815 C CA . LYS A 1 105 ? -7.685 -17.272 1.250 1.00 85.94 105 LYS A CA 1
ATOM 816 C C . LYS A 1 105 ? -9.181 -17.187 1.520 1.00 85.94 105 LYS A C 1
ATOM 818 O O . LYS A 1 105 ? -9.637 -16.294 2.232 1.00 85.94 105 LYS A O 1
ATOM 823 N N . ARG A 1 106 ? -9.956 -18.139 0.986 1.00 87.06 106 ARG A N 1
ATOM 824 C CA . ARG A 1 106 ? -11.413 -18.254 1.225 1.00 87.06 106 ARG A CA 1
ATOM 825 C C . ARG A 1 106 ? -12.171 -16.930 0.993 1.00 87.06 106 ARG A C 1
ATOM 827 O O . ARG A 1 106 ? -12.945 -16.513 1.845 1.00 87.06 106 ARG A O 1
ATOM 834 N N . LYS A 1 107 ? -11.919 -16.256 -0.138 1.00 92.62 107 LYS A N 1
ATOM 835 C CA . LYS A 1 107 ? -12.502 -14.938 -0.488 1.00 92.62 107 LYS A CA 1
ATOM 836 C C . LYS A 1 107 ? -12.200 -13.808 0.513 1.00 92.62 107 LYS A C 1
ATOM 838 O O . LYS A 1 107 ? -12.927 -12.820 0.578 1.00 92.62 107 LYS A O 1
ATOM 843 N N . SER A 1 108 ? -11.120 -13.936 1.275 1.00 96.31 108 SER A N 1
ATOM 844 C CA . SER A 1 108 ? -10.636 -12.901 2.185 1.00 96.31 108 SER A CA 1
ATOM 845 C C . SER A 1 108 ? -9.124 -12.745 2.085 1.00 96.31 108 SER A C 1
ATOM 847 O O . SER A 1 108 ? -8.423 -13.634 1.598 1.00 96.31 108 SER A O 1
ATOM 849 N N . VAL A 1 109 ? -8.620 -11.620 2.567 1.00 96.62 109 VAL A N 1
ATOM 850 C CA . VAL A 1 109 ? -7.198 -11.306 2.651 1.00 96.62 109 VAL A CA 1
ATOM 851 C C . VAL A 1 109 ? -6.879 -10.742 4.030 1.00 96.62 109 VAL A C 1
ATOM 853 O O . VAL A 1 109 ? -7.756 -10.190 4.688 1.00 96.62 109 VAL A O 1
ATOM 856 N N . VAL A 1 110 ? -5.632 -10.894 4.475 1.00 96.56 110 VAL A N 1
ATOM 857 C CA . VAL A 1 110 ? -5.119 -10.201 5.660 1.00 96.56 110 VAL A CA 1
ATOM 858 C C . VAL A 1 110 ? -4.227 -9.058 5.199 1.00 96.56 110 VAL A C 1
ATOM 860 O O . VAL A 1 110 ? -3.228 -9.294 4.521 1.00 96.56 110 VAL A O 1
ATOM 863 N N . LEU A 1 111 ? -4.606 -7.838 5.567 1.00 97.69 111 LEU A N 1
ATOM 864 C CA . LEU A 1 111 ? -3.850 -6.610 5.331 1.00 97.69 111 LEU A CA 1
ATOM 865 C C . LEU A 1 111 ? -3.565 -5.922 6.665 1.00 97.69 111 LEU A C 1
ATOM 867 O O . LEU A 1 111 ? -4.042 -6.363 7.711 1.00 97.69 111 LEU A O 1
ATOM 871 N N . TYR A 1 112 ? -2.775 -4.855 6.641 1.00 98.25 112 TYR A N 1
ATOM 872 C CA . TYR A 1 112 ? -2.243 -4.253 7.856 1.00 98.25 112 TYR A CA 1
ATOM 873 C C . TYR A 1 112 ? -2.642 -2.797 8.008 1.00 98.25 112 TYR A C 1
ATOM 875 O O . TYR A 1 112 ? -2.808 -2.066 7.033 1.00 98.25 112 TYR A O 1
ATOM 883 N N . LYS A 1 113 ? -2.774 -2.378 9.262 1.00 97.88 113 LYS A N 1
ATOM 884 C CA . LYS A 1 113 ? -2.987 -0.985 9.636 1.00 97.88 113 LYS A CA 1
ATOM 885 C C . LYS A 1 113 ? -2.131 -0.659 10.848 1.00 97.88 113 LYS A C 1
ATOM 887 O O . LYS A 1 113 ? -1.848 -1.537 11.660 1.00 97.88 113 LYS A O 1
ATOM 892 N N . LYS A 1 114 ? -1.750 0.606 10.984 1.00 97.81 114 LYS A N 1
ATOM 893 C CA . LYS A 1 114 ? -1.096 1.123 12.182 1.00 97.81 114 LYS A CA 1
ATOM 894 C C . LYS A 1 114 ? -2.051 2.024 12.955 1.00 97.81 114 LYS A C 1
ATOM 896 O O . LYS A 1 114 ? -2.765 2.832 12.360 1.00 97.81 114 LYS A O 1
ATOM 901 N N . VAL A 1 115 ? -2.087 1.836 14.266 1.00 98.12 115 VAL A N 1
ATOM 902 C CA . VAL A 1 115 ? -3.034 2.454 15.205 1.00 98.12 115 VAL A CA 1
ATOM 903 C C . VAL A 1 115 ? -2.278 2.958 16.437 1.00 98.12 115 VAL A C 1
ATOM 905 O O . VAL A 1 115 ? -1.139 2.548 16.657 1.00 98.12 115 VAL A O 1
ATOM 908 N N . SER A 1 116 ? -2.878 3.832 17.248 1.00 98.06 116 SER A N 1
ATOM 909 C CA . SER A 1 116 ? -2.277 4.235 18.533 1.00 98.06 116 SER A CA 1
ATOM 910 C C . SER A 1 116 ? -2.044 3.065 19.481 1.00 98.06 116 SER A C 1
ATOM 912 O O . SER A 1 116 ? -2.602 1.978 19.319 1.00 98.06 116 SER A O 1
ATOM 914 N N . SER A 1 117 ? -1.280 3.332 20.544 1.00 96.75 117 SER A N 1
ATOM 915 C CA . SER A 1 117 ? -1.194 2.474 21.731 1.00 96.75 117 SER A CA 1
ATOM 916 C C . SER A 1 117 ? -2.569 2.006 22.234 1.00 96.75 117 SER A C 1
ATOM 918 O O . SER A 1 117 ? -2.716 0.849 22.635 1.00 96.75 117 SER A O 1
ATOM 920 N N . ASP A 1 118 ? -3.574 2.880 22.119 1.00 96.88 118 ASP A N 1
ATOM 921 C CA . ASP A 1 118 ? -4.960 2.671 22.553 1.00 96.88 118 ASP A CA 1
ATOM 922 C C . ASP A 1 118 ? -5.859 2.064 21.457 1.00 96.88 118 ASP A C 1
ATOM 924 O O . ASP A 1 118 ? -7.083 2.065 21.583 1.00 96.88 118 ASP A O 1
ATOM 928 N N . PHE A 1 119 ? -5.268 1.556 20.369 1.00 97.50 119 PHE A N 1
ATOM 929 C CA . PHE A 1 119 ? -5.960 0.996 19.203 1.00 97.50 119 PHE A CA 1
ATOM 930 C C . PHE A 1 119 ? -6.890 1.977 18.478 1.00 97.50 119 PHE A C 1
ATOM 932 O O . PHE A 1 119 ? -7.935 1.578 17.966 1.00 97.50 119 PHE A O 1
ATOM 939 N N . LYS A 1 120 ? -6.538 3.262 18.396 1.00 97.75 120 LYS A N 1
ATOM 940 C CA . LYS A 1 120 ? -7.356 4.267 17.706 1.00 97.75 120 LYS A CA 1
ATOM 941 C C . LYS A 1 120 ? -6.688 4.816 16.451 1.00 97.75 120 LYS A C 1
ATOM 943 O O . LYS A 1 120 ? -5.481 4.694 16.245 1.00 97.75 120 LYS A O 1
ATOM 948 N N . THR A 1 121 ? -7.499 5.441 15.609 1.00 95.94 121 THR A N 1
ATOM 949 C CA . THR A 1 121 ? -7.058 6.254 14.469 1.00 95.94 121 THR A CA 1
ATOM 950 C C . THR A 1 121 ? -7.899 7.512 14.379 1.00 95.94 121 THR A C 1
ATOM 952 O O . THR A 1 121 ? -9.089 7.435 14.675 1.00 95.94 121 THR A O 1
ATOM 955 N N . GLN A 1 122 ? -7.317 8.614 13.893 1.00 93.38 122 GLN A N 1
ATOM 956 C CA . GLN A 1 122 ? -7.974 9.929 13.810 1.00 93.38 122 GLN A CA 1
ATOM 957 C C . GLN A 1 122 ? -8.483 10.397 15.184 1.00 93.38 122 GLN A C 1
ATOM 959 O O . GLN A 1 122 ? -9.623 10.840 15.335 1.00 93.38 122 GLN A O 1
ATOM 964 N N . GLU A 1 123 ? -7.632 10.241 16.196 1.00 95.31 123 GLU A N 1
ATOM 965 C CA . GLU A 1 123 ? -7.938 10.509 17.596 1.00 95.31 123 GLU A CA 1
ATOM 966 C C . GLU A 1 123 ? -8.430 11.944 17.810 1.00 95.31 123 GLU A C 1
ATOM 968 O O . GLU A 1 123 ? -7.877 12.890 17.248 1.00 95.31 123 GLU A O 1
ATOM 973 N N . LYS A 1 124 ? -9.447 12.111 18.665 1.00 94.31 124 LYS A N 1
ATOM 974 C CA . LYS A 1 124 ? -10.063 13.412 18.994 1.00 94.31 124 LYS A CA 1
ATOM 975 C C . LYS A 1 124 ? -10.689 14.134 17.792 1.00 94.31 124 LYS A C 1
ATOM 977 O O . LYS A 1 124 ? -10.880 15.348 17.832 1.00 94.31 124 LYS A O 1
ATOM 982 N N . THR A 1 125 ? -11.040 13.399 16.739 1.00 93.38 125 THR A N 1
ATOM 983 C CA . THR A 1 125 ? -11.819 13.914 15.604 1.00 93.38 125 THR A CA 1
ATOM 984 C C . THR A 1 125 ? -13.182 13.227 15.532 1.00 93.38 125 THR A C 1
ATOM 986 O O . THR A 1 125 ? -13.402 12.189 16.155 1.00 93.38 125 THR A O 1
ATOM 989 N N . LYS A 1 126 ? -14.094 13.760 14.711 1.00 91.81 126 LYS A N 1
ATOM 990 C CA . LYS A 1 126 ? -15.382 13.109 14.403 1.00 91.81 126 LYS A CA 1
ATOM 991 C C . LYS A 1 126 ? -15.238 11.717 13.756 1.00 91.81 126 LYS A C 1
ATOM 993 O O . LYS A 1 126 ? -16.199 10.959 13.759 1.00 91.81 126 LYS A O 1
ATOM 998 N N . ASN A 1 127 ? -14.059 11.393 13.215 1.00 90.94 127 ASN A N 1
ATOM 999 C CA . ASN A 1 127 ? -13.765 10.142 12.512 1.00 90.94 127 ASN A CA 1
ATOM 1000 C C . ASN A 1 127 ? -12.939 9.165 13.369 1.00 90.94 127 ASN A C 1
ATOM 1002 O O . ASN A 1 127 ? -12.372 8.203 12.837 1.00 90.94 127 ASN A O 1
ATOM 1006 N N . GLU A 1 128 ? -12.822 9.417 14.680 1.00 95.44 128 GLU A N 1
ATOM 1007 C CA . GLU A 1 128 ? -12.113 8.519 15.588 1.00 95.44 128 GLU A CA 1
ATOM 1008 C C . GLU A 1 128 ? -12.680 7.098 15.467 1.00 95.44 128 GLU A C 1
ATOM 1010 O O . GLU A 1 128 ? -13.874 6.863 15.634 1.00 95.44 128 GLU A O 1
ATOM 1015 N N . THR A 1 129 ? -11.810 6.141 15.156 1.00 96.06 129 THR A N 1
ATOM 1016 C CA . THR A 1 129 ? -12.190 4.733 14.991 1.00 96.06 129 THR A CA 1
ATOM 1017 C C . THR A 1 129 ? -11.385 3.874 15.947 1.00 96.06 129 THR A C 1
ATOM 1019 O O . THR A 1 129 ? -10.174 4.062 16.071 1.00 96.06 129 THR A O 1
ATOM 1022 N N . LEU A 1 130 ? -12.054 2.923 16.597 1.00 97.44 130 LEU A N 1
ATOM 1023 C CA . LEU A 1 130 ? -11.473 2.004 17.568 1.00 97.44 130 LEU A CA 1
ATOM 1024 C C . LEU A 1 130 ? -11.282 0.605 16.958 1.00 97.44 130 LEU A C 1
ATOM 1026 O O . LEU A 1 130 ? -12.218 0.011 16.427 1.00 97.44 130 LEU A O 1
ATOM 1030 N N . TRP A 1 131 ? -10.072 0.066 17.079 1.00 97.81 131 TRP A N 1
ATOM 1031 C CA . TRP A 1 131 ? -9.583 -1.136 16.398 1.00 97.81 131 TRP A CA 1
ATOM 1032 C C . TRP A 1 131 ? -9.212 -2.250 17.386 1.00 97.81 131 TRP A C 1
ATOM 1034 O O . TRP A 1 131 ? -8.117 -2.811 17.337 1.00 97.81 131 TRP A O 1
ATOM 1044 N N . ILE A 1 132 ? -10.111 -2.546 18.325 1.00 96.25 132 ILE A N 1
ATOM 1045 C CA . ILE A 1 132 ? -9.891 -3.587 19.340 1.00 96.25 132 ILE A CA 1
ATOM 1046 C C . ILE A 1 132 ? -9.705 -4.961 18.678 1.00 96.25 132 ILE A C 1
ATOM 1048 O O . ILE A 1 132 ? -10.424 -5.325 17.751 1.00 96.25 132 ILE A O 1
ATOM 1052 N N . LEU A 1 133 ? -8.774 -5.763 19.195 1.00 97.12 133 LEU A N 1
ATOM 1053 C CA . LEU A 1 133 ? -8.565 -7.136 18.735 1.00 97.12 133 LEU A CA 1
ATOM 1054 C C . LEU A 1 133 ? -9.858 -7.966 18.817 1.00 97.12 133 LEU A C 1
ATOM 1056 O O . LEU A 1 133 ? -10.548 -7.980 19.833 1.00 97.12 133 LEU A O 1
ATOM 1060 N N . GLY A 1 134 ? -10.179 -8.675 17.738 1.00 97.12 134 GLY A N 1
ATOM 1061 C CA . GLY A 1 134 ? -11.395 -9.476 17.599 1.00 97.12 134 GLY A CA 1
ATOM 1062 C C . GLY A 1 134 ? -12.623 -8.696 17.124 1.00 97.12 134 GLY A C 1
ATOM 1063 O O . GLY A 1 134 ? -13.591 -9.332 16.689 1.00 97.12 134 GLY A O 1
ATOM 1064 N N . SER A 1 135 ? -12.594 -7.358 17.151 1.00 97.56 135 SER A N 1
ATOM 1065 C CA . SER A 1 135 ? -13.709 -6.534 16.685 1.00 97.56 135 SER A CA 1
ATOM 1066 C C . SER A 1 135 ? -13.854 -6.578 15.162 1.00 97.56 135 SER A C 1
ATOM 1068 O O . SER A 1 135 ? -12.931 -6.942 14.425 1.00 97.56 135 SER A O 1
ATOM 1070 N N . VAL A 1 136 ? -15.046 -6.216 14.693 1.00 98.12 136 VAL A N 1
ATOM 1071 C CA . VAL A 1 136 ? -15.307 -5.905 13.288 1.00 98.12 136 VAL A CA 1
ATOM 1072 C C . VAL A 1 136 ? -15.522 -4.405 13.200 1.00 98.12 136 VAL A C 1
ATOM 1074 O O . VAL A 1 136 ? -16.322 -3.855 13.956 1.00 98.12 136 VAL A O 1
ATOM 1077 N N . VAL A 1 137 ? -14.800 -3.757 12.296 1.00 97.50 137 VAL A N 1
ATOM 1078 C CA . VAL A 1 137 ? -15.028 -2.358 11.944 1.00 97.50 137 VAL A CA 1
ATOM 1079 C C . VAL A 1 137 ? -15.691 -2.300 10.578 1.00 97.50 137 VAL A C 1
ATOM 1081 O O . VAL A 1 137 ? -15.269 -3.001 9.659 1.00 97.50 137 VAL A O 1
ATOM 1084 N N . THR A 1 138 ? -16.704 -1.450 10.443 1.00 97.25 138 THR A N 1
ATOM 1085 C CA . THR A 1 138 ? -17.441 -1.248 9.191 1.00 97.25 138 THR A CA 1
ATOM 1086 C C . THR A 1 138 ? -17.645 0.244 8.989 1.00 97.25 138 THR A C 1
ATOM 1088 O O . THR A 1 138 ? -18.144 0.928 9.882 1.00 97.25 138 THR A O 1
ATOM 1091 N N . HIS A 1 139 ? -17.232 0.769 7.836 1.00 94.19 139 HIS A N 1
ATOM 1092 C CA . HIS A 1 139 ? -17.407 2.184 7.533 1.00 94.19 139 HIS A CA 1
ATOM 1093 C C . HIS A 1 139 ? -18.876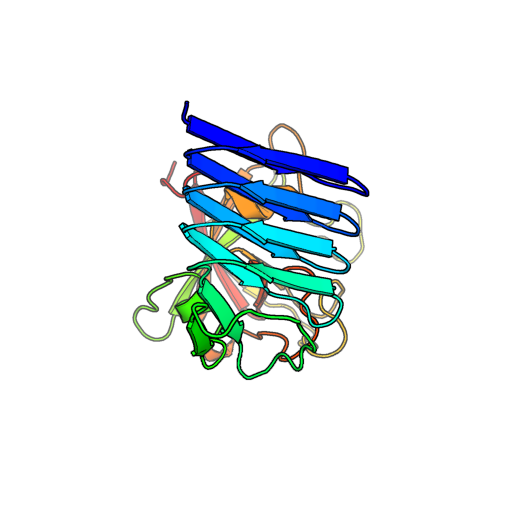 2.449 7.138 1.00 94.19 139 HIS A C 1
ATOM 1095 O O . HIS A 1 139 ? -19.369 1.799 6.213 1.00 94.19 139 HIS A O 1
ATOM 1101 N N . PRO A 1 140 ? -19.592 3.385 7.796 1.00 88.44 140 PRO A N 1
ATOM 1102 C CA . PRO A 1 140 ? -21.036 3.566 7.600 1.00 88.44 140 PRO A CA 1
ATOM 1103 C C . PRO A 1 140 ? -21.400 4.192 6.246 1.00 88.44 140 PRO A C 1
ATOM 1105 O O . PRO A 1 140 ? -22.465 3.916 5.704 1.00 88.44 140 PRO A O 1
ATOM 1108 N N . ALA A 1 141 ? -20.513 5.017 5.688 1.00 87.88 141 ALA A N 1
ATOM 1109 C CA . ALA A 1 141 ? -20.659 5.619 4.364 1.00 87.88 141 ALA A CA 1
ATOM 1110 C C . ALA A 1 141 ? -19.586 5.042 3.435 1.00 87.88 141 ALA A C 1
ATOM 1112 O O . ALA A 1 141 ? -18.425 5.398 3.580 1.00 87.88 141 ALA A O 1
ATOM 1113 N N . TRP A 1 142 ? -19.924 4.106 2.548 1.00 93.50 142 TRP A N 1
ATOM 1114 C CA . TRP A 1 142 ? -18.948 3.500 1.634 1.00 93.50 142 TRP A CA 1
ATOM 1115 C C . TRP A 1 142 ? -18.844 4.309 0.340 1.00 93.50 142 TRP A C 1
ATOM 1117 O O . TRP A 1 142 ? -19.666 4.160 -0.559 1.00 93.50 142 TRP A O 1
ATOM 1127 N N . GLU A 1 143 ? -17.831 5.170 0.263 1.00 94.06 143 GLU A N 1
ATOM 1128 C CA . GLU A 1 143 ? -17.592 6.078 -0.866 1.00 94.06 143 GLU A CA 1
ATOM 1129 C C . GLU A 1 143 ? -16.109 6.051 -1.284 1.00 94.06 143 GLU A C 1
ATOM 1131 O O . GLU A 1 143 ? -15.402 7.067 -1.224 1.00 94.06 143 GLU A O 1
ATOM 1136 N N . PRO A 1 144 ? -15.580 4.881 -1.686 1.00 93.06 144 PRO A N 1
ATOM 1137 C CA . PRO A 1 144 ? -14.156 4.728 -1.945 1.00 93.06 144 PRO A CA 1
ATOM 1138 C C . PRO A 1 144 ? -13.681 5.498 -3.182 1.00 93.06 144 PRO A C 1
ATOM 1140 O O . PRO A 1 144 ? -12.512 5.866 -3.264 1.00 93.06 144 PRO A O 1
ATOM 1143 N N . GLU A 1 145 ? -14.591 5.796 -4.107 1.00 91.38 145 GLU A N 1
ATOM 1144 C CA . GLU A 1 145 ? -14.295 6.385 -5.414 1.00 91.38 145 GLU A CA 1
ATOM 1145 C C . GLU A 1 145 ? -13.984 7.886 -5.362 1.00 91.38 145 GLU A C 1
ATOM 1147 O O . GLU A 1 145 ? -13.333 8.390 -6.272 1.00 91.38 145 GLU A O 1
ATOM 1152 N N . LYS A 1 146 ? -14.422 8.601 -4.310 1.00 87.38 146 LYS A N 1
ATOM 1153 C CA . LYS A 1 146 ? -14.308 10.071 -4.231 1.00 87.38 146 LYS A CA 1
ATOM 1154 C C . LYS A 1 146 ? -12.863 10.568 -4.297 1.00 87.38 146 LYS A C 1
ATOM 1156 O O . LYS A 1 146 ? -12.583 11.545 -4.979 1.00 87.38 146 LYS A O 1
ATOM 1161 N N . GLU A 1 147 ? -11.968 9.909 -3.570 1.00 85.31 147 GLU A N 1
ATOM 1162 C CA . GLU A 1 147 ? -10.553 10.274 -3.449 1.00 85.31 147 GLU A CA 1
ATOM 1163 C C . GLU A 1 147 ? -9.754 9.121 -2.830 1.00 85.31 147 GLU A C 1
ATOM 1165 O O . GLU A 1 147 ? -10.315 8.283 -2.120 1.00 85.31 147 GLU A O 1
ATOM 1170 N N . GLU A 1 148 ? -8.445 9.068 -3.077 1.00 83.50 148 GLU A N 1
ATOM 1171 C CA . GLU A 1 148 ? -7.576 8.007 -2.555 1.00 83.50 148 GLU A CA 1
ATOM 1172 C C . GLU A 1 148 ? -7.333 8.132 -1.042 1.00 83.50 148 GLU A C 1
ATOM 1174 O O . GLU A 1 148 ? -7.478 7.164 -0.291 1.00 83.50 148 GLU A O 1
ATOM 1179 N N . CYS A 1 149 ? -7.007 9.336 -0.572 1.00 81.31 149 CYS A N 1
ATOM 1180 C CA . CYS A 1 149 ? -6.967 9.708 0.843 1.00 81.31 149 CYS A CA 1
ATOM 1181 C C . CYS A 1 149 ? -8.242 10.469 1.186 1.00 81.31 149 CYS A C 1
ATOM 1183 O O . CYS A 1 149 ? -8.588 11.375 0.449 1.00 81.31 149 CYS A O 1
ATOM 1185 N N . GLY A 1 150 ? -8.909 10.137 2.292 1.00 82.44 150 GLY A N 1
ATOM 1186 C CA . GLY A 1 150 ? -10.092 10.878 2.732 1.00 82.44 150 GLY A CA 1
ATOM 1187 C C . GLY A 1 150 ? -11.145 10.024 3.422 1.00 82.44 150 GLY A C 1
ATOM 1188 O O . GLY A 1 150 ? -10.945 8.825 3.638 1.00 82.44 150 GLY A O 1
ATOM 1189 N N . GLU A 1 151 ? -12.269 10.657 3.755 1.00 86.31 151 GLU A N 1
ATOM 1190 C CA . GLU A 1 151 ? -13.417 10.019 4.409 1.00 86.31 151 GLU A CA 1
ATOM 1191 C C . GLU A 1 151 ? -14.107 8.999 3.468 1.00 86.31 151 GLU A C 1
ATOM 1193 O O . GLU A 1 151 ? -13.799 8.896 2.273 1.00 86.31 151 GLU A O 1
ATOM 1198 N N . GLY A 1 152 ? -15.025 8.195 4.016 1.00 91.38 152 GLY A N 1
ATOM 1199 C CA . GLY A 1 152 ? -15.844 7.261 3.228 1.00 91.38 152 GLY A CA 1
ATOM 1200 C C . GLY A 1 152 ? -15.278 5.841 3.087 1.00 91.38 152 GLY A C 1
ATOM 1201 O O . GLY A 1 152 ? -15.842 5.020 2.364 1.00 91.38 152 GLY A O 1
ATOM 1202 N N . LYS A 1 153 ? -14.149 5.538 3.735 1.00 95.00 153 LYS A N 1
ATOM 1203 C CA . LYS A 1 153 ? -13.492 4.222 3.714 1.00 95.00 153 LYS A CA 1
ATOM 1204 C C . LYS A 1 153 ? -12.493 4.075 4.852 1.00 95.00 153 LYS A C 1
ATOM 1206 O O . LYS A 1 153 ? -12.060 5.056 5.453 1.00 95.00 153 LYS A O 1
ATOM 1211 N N . PHE A 1 154 ? -12.060 2.844 5.082 1.00 96.69 154 PHE A N 1
ATOM 1212 C CA . PHE A 1 154 ? -10.810 2.579 5.776 1.00 96.69 154 PHE A CA 1
ATOM 1213 C C . PHE A 1 154 ? -9.691 2.277 4.785 1.00 96.69 154 PHE A C 1
ATOM 1215 O O . PHE A 1 154 ? -9.938 1.885 3.649 1.00 96.69 154 PHE A O 1
ATOM 1222 N N . HIS A 1 155 ? -8.450 2.418 5.246 1.00 96.12 155 HIS A N 1
ATOM 1223 C CA . HIS A 1 155 ? -7.248 2.104 4.471 1.00 96.12 155 HIS A CA 1
ATOM 1224 C C . HIS A 1 155 ? -6.412 1.037 5.159 1.00 96.12 155 HIS A C 1
ATOM 1226 O O . HIS A 1 155 ? -6.268 1.068 6.389 1.00 96.12 155 HIS A O 1
ATOM 1232 N N . ALA A 1 156 ? -5.840 0.141 4.363 1.00 97.25 156 ALA A N 1
ATOM 1233 C CA . ALA A 1 156 ? -4.872 -0.858 4.796 1.00 97.25 15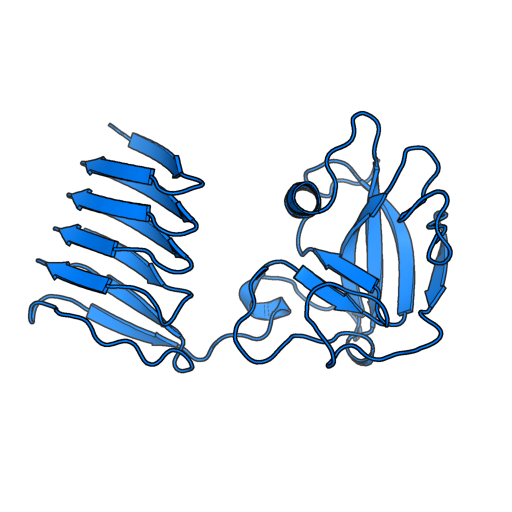6 ALA A CA 1
ATOM 1234 C C . ALA A 1 156 ? -3.690 -0.923 3.821 1.00 97.25 156 ALA A C 1
ATOM 1236 O O . ALA A 1 156 ? -3.791 -0.484 2.676 1.00 97.25 156 ALA A O 1
ATOM 1237 N N . CYS A 1 157 ? -2.582 -1.490 4.292 1.00 95.88 157 CYS A N 1
ATOM 1238 C CA . CYS A 1 157 ? -1.374 -1.722 3.511 1.00 95.88 157 CYS A CA 1
ATOM 1239 C C . CYS A 1 157 ? -1.067 -3.215 3.389 1.00 95.88 157 CYS A C 1
ATOM 1241 O O . CYS A 1 157 ? -1.460 -4.027 4.232 1.00 95.88 157 CYS A O 1
ATOM 1243 N N . SER A 1 158 ? -0.289 -3.573 2.371 1.00 91.19 158 SER A N 1
ATOM 1244 C CA . SER A 1 158 ? 0.128 -4.953 2.112 1.00 91.19 158 SER A CA 1
ATOM 1245 C C . SER A 1 158 ? 1.080 -5.495 3.178 1.00 91.19 158 SER A C 1
ATOM 1247 O O . SER A 1 158 ? 1.128 -6.706 3.415 1.00 91.19 158 SER A O 1
ATOM 1249 N N . ARG A 1 159 ? 1.835 -4.610 3.839 1.00 90.56 159 ARG A N 1
ATOM 1250 C CA . ARG A 1 159 ? 2.803 -4.922 4.897 1.00 90.56 159 ARG A CA 1
ATOM 1251 C C . ARG A 1 159 ? 2.706 -3.897 6.032 1.00 90.56 159 ARG A C 1
ATOM 1253 O O . ARG A 1 159 ? 2.375 -2.742 5.763 1.00 90.56 159 ARG A O 1
ATOM 1260 N N . PRO A 1 160 ? 3.029 -4.269 7.284 1.00 93.50 160 PRO A N 1
ATOM 1261 C CA . PRO A 1 160 ? 2.952 -3.336 8.406 1.00 93.50 160 PRO A CA 1
ATOM 1262 C C . PRO A 1 160 ? 3.850 -2.113 8.244 1.00 93.50 160 PRO A C 1
ATOM 1264 O O . PRO A 1 160 ? 3.373 -1.004 8.429 1.00 93.50 160 PRO A O 1
ATOM 1267 N N . TYR A 1 161 ? 5.111 -2.290 7.837 1.00 87.75 161 TYR A N 1
ATOM 1268 C CA . TYR A 1 161 ? 6.057 -1.177 7.688 1.00 87.75 161 TYR A CA 1
ATOM 1269 C C . TYR A 1 161 ? 5.626 -0.134 6.644 1.00 87.75 161 TYR A C 1
ATOM 1271 O O . TYR A 1 161 ? 5.991 1.026 6.763 1.00 87.75 161 TYR A O 1
ATOM 1279 N N . PHE A 1 162 ? 4.807 -0.499 5.653 1.00 88.44 162 PHE A N 1
ATOM 1280 C CA . PHE A 1 162 ? 4.230 0.478 4.726 1.00 88.44 162 PHE A CA 1
ATOM 1281 C C . PHE A 1 162 ? 3.223 1.415 5.405 1.00 88.44 162 PHE A C 1
ATOM 1283 O O . PHE A 1 162 ? 3.015 2.536 4.962 1.00 88.44 162 PHE A O 1
ATOM 1290 N N . CYS A 1 163 ? 2.640 1.003 6.535 1.00 94.31 163 CYS A N 1
ATOM 1291 C CA . CYS A 1 163 ? 1.757 1.869 7.309 1.00 94.31 163 CYS A CA 1
ATOM 1292 C C . CYS A 1 163 ? 2.495 3.068 7.930 1.00 94.31 163 CYS A C 1
ATOM 1294 O O . CYS A 1 163 ? 1.831 4.006 8.373 1.00 94.31 163 CYS A O 1
ATOM 1296 N N . ASP A 1 164 ? 3.833 3.041 7.975 1.00 91.50 164 ASP A N 1
ATOM 1297 C CA . ASP A 1 164 ? 4.652 4.122 8.527 1.00 91.50 164 ASP A CA 1
ATOM 1298 C C . ASP A 1 164 ? 4.526 5.415 7.714 1.00 91.50 164 ASP A C 1
ATOM 1300 O O . ASP A 1 164 ? 4.620 6.494 8.295 1.00 91.50 164 ASP A O 1
ATOM 1304 N N . GLU A 1 165 ? 4.224 5.317 6.414 1.00 90.00 165 GLU A N 1
ATOM 1305 C CA . GLU A 1 165 ? 3.961 6.477 5.554 1.00 90.00 165 GLU A CA 1
ATOM 1306 C C . GLU A 1 165 ? 2.721 7.266 6.012 1.00 90.00 165 GLU A C 1
ATOM 1308 O O . GLU A 1 165 ? 2.684 8.490 5.927 1.00 90.00 165 GLU A O 1
ATOM 1313 N N . PHE A 1 166 ? 1.716 6.579 6.566 1.00 91.19 166 PHE A N 1
ATOM 1314 C CA . PHE A 1 166 ? 0.451 7.198 6.987 1.00 91.19 166 PHE A CA 1
ATOM 1315 C C . PHE A 1 166 ? 0.404 7.518 8.479 1.00 91.19 166 PHE A C 1
ATOM 1317 O O . PHE A 1 166 ? -0.446 8.293 8.923 1.00 91.19 166 PHE A O 1
ATOM 1324 N N . ARG A 1 167 ? 1.266 6.877 9.276 1.00 93.25 167 ARG A N 1
ATOM 1325 C CA . ARG A 1 167 ? 1.303 7.048 10.725 1.00 93.25 167 ARG A CA 1
ATOM 1326 C C . ARG A 1 167 ? 2.663 6.643 11.295 1.00 93.25 167 ARG A C 1
ATOM 1328 O O . ARG A 1 167 ? 3.034 5.474 11.283 1.00 93.25 167 ARG A O 1
ATOM 1335 N N . ASN A 1 168 ? 3.382 7.584 11.903 1.00 91.88 168 ASN A N 1
ATOM 1336 C CA . ASN A 1 168 ? 4.697 7.308 12.485 1.00 91.88 168 ASN A CA 1
ATOM 1337 C C . ASN A 1 168 ? 4.879 7.902 13.889 1.00 91.88 168 ASN A C 1
ATOM 1339 O O . ASN A 1 168 ? 5.813 8.663 14.136 1.00 91.88 168 ASN A O 1
ATOM 1343 N N . VAL A 1 169 ? 3.976 7.572 14.821 1.00 94.38 169 VAL A N 1
ATOM 1344 C CA . VAL A 1 169 ? 4.104 7.990 16.224 1.00 94.38 169 VAL A CA 1
ATOM 1345 C C . VAL A 1 169 ? 4.743 6.869 17.044 1.00 94.38 169 VAL A C 1
ATOM 1347 O O . VAL A 1 169 ? 4.431 5.684 16.905 1.00 94.38 169 VAL A O 1
ATOM 1350 N N . LYS A 1 170 ? 5.690 7.233 17.913 1.00 92.94 170 LYS A N 1
ATOM 1351 C CA . LYS A 1 170 ? 6.357 6.283 18.809 1.00 92.94 170 LYS A CA 1
ATOM 1352 C C . LYS A 1 170 ? 5.333 5.647 19.757 1.00 92.94 170 LYS A C 1
ATOM 1354 O O . LYS A 1 170 ? 4.603 6.360 20.433 1.00 92.94 170 LYS A O 1
ATOM 1359 N N . GLY A 1 171 ? 5.340 4.317 19.849 1.00 93.69 171 GLY A N 1
ATOM 1360 C CA . GLY A 1 171 ? 4.402 3.552 20.683 1.00 93.69 171 GLY A CA 1
ATOM 1361 C C . GLY A 1 171 ? 3.128 3.110 19.958 1.00 93.69 171 GLY A C 1
ATOM 1362 O O . GLY A 1 171 ? 2.326 2.380 20.535 1.00 93.69 171 GLY A O 1
ATOM 1363 N N . ASP A 1 172 ? 2.960 3.506 18.696 1.00 97.38 172 ASP A N 1
ATOM 1364 C CA . ASP A 1 172 ? 1.923 2.957 17.831 1.00 97.38 172 ASP A CA 1
ATOM 1365 C C . ASP A 1 172 ? 2.136 1.467 17.546 1.00 97.38 172 ASP A C 1
ATOM 1367 O O . ASP A 1 172 ? 3.252 0.941 17.583 1.00 97.38 172 ASP A O 1
ATOM 1371 N N . ARG A 1 173 ? 1.034 0.804 17.205 1.00 97.94 173 ARG A N 1
ATOM 1372 C CA . ARG A 1 173 ? 0.916 -0.649 17.089 1.00 97.94 173 ARG A CA 1
ATOM 1373 C C . ARG A 1 173 ? 0.483 -1.022 15.682 1.00 97.94 173 ARG A C 1
ATOM 1375 O O . ARG A 1 173 ? -0.314 -0.308 15.071 1.00 97.94 173 ARG A O 1
ATOM 1382 N N . TYR A 1 174 ? 0.967 -2.152 15.175 1.00 98.44 174 TYR A N 1
ATOM 1383 C CA . TYR A 1 174 ? 0.491 -2.704 13.908 1.00 98.44 174 TYR A CA 1
ATOM 1384 C C . TYR A 1 174 ? -0.543 -3.785 14.172 1.00 98.44 174 TYR A C 1
ATOM 1386 O O . TYR A 1 174 ? -0.345 -4.656 15.016 1.00 98.44 174 TYR A O 1
ATOM 1394 N N . ILE A 1 175 ? -1.628 -3.756 13.414 1.00 98.56 175 ILE A N 1
ATOM 1395 C CA . ILE A 1 175 ? -2.695 -4.746 13.491 1.00 98.56 175 ILE A CA 1
ATOM 1396 C C . ILE A 1 175 ? -2.898 -5.420 12.141 1.00 98.56 175 ILE A C 1
ATOM 1398 O O . ILE A 1 175 ? -2.819 -4.784 11.088 1.00 98.56 175 ILE A O 1
ATOM 1402 N N . ALA A 1 176 ? -3.189 -6.715 12.190 1.00 98.25 176 ALA A N 1
ATOM 1403 C CA . ALA A 1 176 ? -3.634 -7.498 11.052 1.00 98.25 176 ALA A CA 1
ATOM 1404 C C . ALA A 1 176 ? -5.165 -7.477 10.975 1.00 98.25 176 ALA A C 1
ATOM 1406 O O . ALA A 1 176 ? -5.850 -7.776 11.956 1.00 98.25 176 ALA A O 1
ATOM 1407 N N . VAL A 1 177 ? -5.701 -7.155 9.802 1.00 98.56 177 VAL A N 1
ATOM 1408 C CA . VAL A 1 177 ? -7.136 -7.028 9.543 1.00 98.56 177 VAL A CA 1
ATOM 1409 C C . VAL A 1 177 ? -7.526 -7.992 8.431 1.00 98.56 177 VAL A C 1
ATOM 1411 O O . VAL A 1 177 ? -6.980 -7.936 7.329 1.00 98.56 177 VAL A O 1
ATOM 1414 N N . GLN A 1 178 ? -8.472 -8.886 8.714 1.00 98.06 178 GLN A N 1
ATOM 1415 C CA . GLN A 1 178 ? -9.077 -9.748 7.706 1.00 98.06 178 GLN A CA 1
ATOM 1416 C C . GLN A 1 178 ? -10.199 -9.006 6.986 1.00 98.06 178 GLN A C 1
ATOM 1418 O O . GLN A 1 178 ? -11.144 -8.552 7.627 1.00 98.06 178 GLN A O 1
ATOM 1423 N N . ILE A 1 179 ? -10.119 -8.939 5.662 1.00 98.44 179 ILE A N 1
ATOM 1424 C CA . ILE A 1 179 ? -11.035 -8.182 4.805 1.00 98.44 179 ILE A CA 1
ATOM 1425 C C . ILE A 1 179 ? -11.559 -9.114 3.709 1.00 98.44 179 ILE A C 1
ATOM 1427 O O . ILE A 1 179 ? -10.791 -9.901 3.147 1.00 98.44 179 ILE A O 1
ATOM 1431 N N . LYS A 1 180 ? -12.861 -9.073 3.408 1.00 97.88 180 LYS A N 1
ATOM 1432 C CA . LYS A 1 180 ? -13.432 -9.823 2.274 1.00 97.88 180 LYS A CA 1
ATOM 1433 C C . LYS A 1 180 ? -13.033 -9.152 0.964 1.00 97.88 180 LYS A C 1
ATOM 1435 O O . LYS A 1 180 ? -12.936 -7.934 0.903 1.00 97.88 180 LYS A O 1
ATOM 1440 N N . LEU A 1 181 ? -12.853 -9.932 -0.101 1.00 95.88 181 LEU A N 1
ATOM 1441 C CA . LEU A 1 181 ? -12.483 -9.368 -1.406 1.00 95.88 181 LEU A CA 1
ATOM 1442 C C . LEU A 1 181 ? -13.524 -8.367 -1.934 1.00 95.88 181 LEU A C 1
ATOM 1444 O O . LEU A 1 181 ? -13.139 -7.358 -2.509 1.00 95.88 181 LEU A O 1
ATOM 1448 N N . ASP A 1 182 ? -14.810 -8.608 -1.668 1.00 95.69 182 ASP A N 1
ATOM 1449 C CA . ASP A 1 182 ? -15.913 -7.726 -2.086 1.00 95.69 182 ASP A CA 1
ATOM 1450 C C . ASP A 1 182 ? -15.970 -6.407 -1.289 1.00 95.69 182 ASP A C 1
ATOM 1452 O O . ASP A 1 182 ? -16.684 -5.484 -1.671 1.00 95.69 182 ASP A O 1
ATOM 1456 N N . ASP A 1 183 ? -15.229 -6.313 -0.179 1.00 97.38 183 ASP A N 1
ATOM 1457 C CA . ASP A 1 183 ? -15.107 -5.095 0.625 1.00 97.38 183 ASP A CA 1
ATOM 1458 C C . ASP A 1 183 ? -13.870 -4.267 0.249 1.00 97.38 183 ASP A C 1
ATOM 1460 O O . ASP A 1 183 ? -13.670 -3.215 0.850 1.00 97.38 183 ASP A O 1
ATOM 1464 N N . LEU A 1 184 ? -13.039 -4.716 -0.702 1.00 96.56 184 LEU A N 1
ATOM 1465 C CA . LEU A 1 184 ? -11.853 -3.993 -1.167 1.00 96.56 184 LEU A CA 1
ATOM 1466 C C . LEU A 1 184 ? -12.176 -3.057 -2.331 1.00 96.56 184 LEU A C 1
ATOM 1468 O O . LEU A 1 184 ? -12.974 -3.380 -3.208 1.00 96.56 184 LEU A O 1
ATOM 1472 N N . TYR A 1 185 ? -11.464 -1.935 -2.388 1.00 95.25 185 TYR A N 1
ATOM 1473 C CA . TYR A 1 185 ? -11.470 -1.051 -3.545 1.00 95.25 185 TYR A CA 1
ATOM 1474 C C . TYR A 1 185 ? -10.056 -0.572 -3.875 1.00 95.25 185 TYR A C 1
ATOM 1476 O O . TYR A 1 185 ? -9.377 0.028 -3.040 1.00 95.25 185 TYR A O 1
ATOM 1484 N N . GLU A 1 186 ? -9.632 -0.833 -5.110 1.00 91.56 186 GLU A N 1
ATOM 1485 C CA . GLU A 1 186 ? -8.391 -0.329 -5.693 1.00 91.56 186 GLU A CA 1
ATOM 1486 C C . GLU A 1 186 ? -8.719 0.781 -6.697 1.00 91.56 186 GLU A C 1
ATOM 1488 O O . GLU A 1 186 ? -9.538 0.591 -7.597 1.00 91.56 186 GLU A O 1
ATOM 1493 N N . TRP A 1 187 ? -8.059 1.933 -6.575 1.00 88.62 187 TRP A N 1
ATOM 1494 C CA . TRP A 1 187 ? -8.265 3.051 -7.496 1.00 88.62 187 TRP A CA 1
ATOM 1495 C C . TRP A 1 187 ? -7.652 2.751 -8.871 1.00 88.62 187 TRP A C 1
ATOM 1497 O O . TRP A 1 187 ? -6.464 2.455 -8.951 1.00 88.62 187 TRP A O 1
ATOM 1507 N N . PRO A 1 188 ? -8.405 2.852 -9.978 1.00 74.50 188 PRO A N 1
ATOM 1508 C CA . PRO A 1 188 ? -7.945 2.363 -11.280 1.00 74.50 188 PRO A CA 1
ATOM 1509 C C . PRO A 1 188 ? -6.887 3.243 -11.968 1.00 74.50 188 PRO A C 1
ATOM 1511 O O . PRO A 1 188 ? -6.280 2.801 -12.943 1.00 74.50 188 PRO A O 1
ATOM 1514 N N . ARG A 1 189 ? -6.687 4.498 -11.537 1.00 69.25 189 ARG A N 1
ATOM 1515 C CA . ARG A 1 189 ? -5.761 5.459 -12.166 1.00 69.25 189 ARG A CA 1
ATOM 1516 C C . ARG A 1 189 ? -5.122 6.374 -11.122 1.00 69.25 189 ARG A C 1
ATOM 1518 O O . ARG A 1 189 ? -5.755 6.659 -10.113 1.00 69.25 189 ARG A O 1
ATOM 1525 N N . ASN A 1 190 ? -3.914 6.862 -11.420 1.00 64.19 190 ASN A N 1
ATOM 1526 C CA . ASN A 1 190 ? -3.186 7.886 -10.657 1.00 64.19 190 ASN A CA 1
ATOM 1527 C C . ASN A 1 190 ? -3.070 7.593 -9.148 1.00 64.19 190 ASN A C 1
ATOM 1529 O O . ASN A 1 190 ? -3.267 8.494 -8.339 1.00 64.19 190 ASN A O 1
ATOM 1533 N N . GLN A 1 191 ? -2.768 6.341 -8.781 1.00 69.94 191 GLN A N 1
ATOM 1534 C CA . GLN A 1 191 ? -2.501 5.967 -7.389 1.00 69.94 191 GLN A CA 1
ATOM 1535 C C . GLN A 1 191 ? -1.249 6.706 -6.904 1.00 69.94 191 GLN A C 1
ATOM 1537 O O . GLN A 1 191 ? -0.154 6.463 -7.415 1.00 69.94 191 GLN A O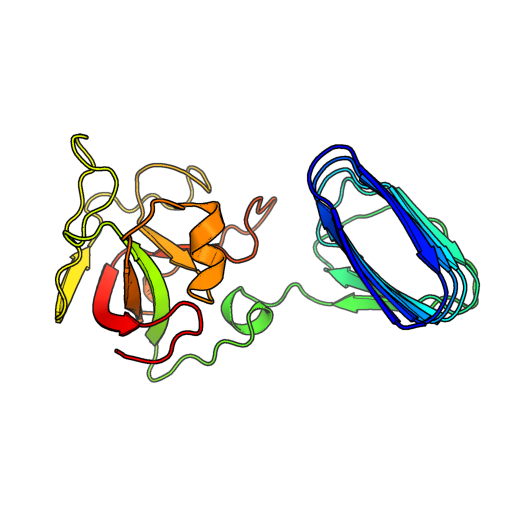 1
ATOM 1542 N N . GLN A 1 192 ? -1.410 7.588 -5.925 1.00 75.44 192 GLN A N 1
ATOM 1543 C CA . GLN A 1 192 ? -0.298 8.221 -5.226 1.00 75.44 192 GLN A CA 1
ATOM 1544 C C . GLN A 1 192 ? 0.381 7.218 -4.282 1.00 75.44 192 GLN A C 1
ATOM 1546 O O . GLN A 1 192 ? 1.594 7.266 -4.105 1.00 75.44 192 GLN A O 1
ATOM 1551 N N . TYR A 1 193 ? -0.378 6.267 -3.724 1.00 82.69 193 TYR A N 1
ATOM 1552 C CA . TYR A 1 193 ? 0.107 5.334 -2.710 1.00 82.69 193 TYR A CA 1
ATOM 1553 C C . TYR A 1 193 ? -0.092 3.875 -3.153 1.00 82.69 193 TYR A C 1
ATOM 1555 O O . TYR A 1 193 ? -1.071 3.223 -2.780 1.00 82.69 193 TYR A O 1
ATOM 1563 N N . PRO A 1 194 ? 0.850 3.304 -3.923 1.00 77.50 194 PRO A N 1
ATOM 1564 C CA . PRO A 1 194 ? 0.692 2.008 -4.598 1.00 77.50 194 PRO A CA 1
ATOM 1565 C C . PRO A 1 194 ? 0.486 0.821 -3.645 1.00 77.50 194 PRO A C 1
ATOM 1567 O O . PRO A 1 194 ? -0.109 -0.184 -4.031 1.00 77.50 194 PRO A O 1
ATOM 1570 N N . HIS A 1 195 ? 0.968 0.921 -2.406 1.00 82.75 195 HIS A N 1
ATOM 1571 C CA . HIS A 1 195 ? 0.874 -0.134 -1.396 1.00 82.75 195 HIS A CA 1
ATOM 1572 C C . HIS A 1 195 ? -0.355 0.018 -0.483 1.00 82.75 195 HIS A C 1
ATOM 1574 O O . HIS A 1 195 ? -0.555 -0.801 0.421 1.00 82.75 195 HIS A O 1
ATOM 1580 N N . LYS A 1 196 ? -1.200 1.027 -0.727 1.00 90.94 196 LYS A N 1
ATOM 1581 C CA . LYS A 1 196 ? -2.433 1.300 0.013 1.00 90.94 196 LYS A CA 1
ATOM 1582 C C . LYS A 1 196 ? -3.655 0.820 -0.768 1.00 90.94 196 LYS A C 1
ATOM 1584 O O . LYS A 1 196 ? -3.726 0.939 -1.985 1.00 90.94 196 LYS A O 1
ATOM 1589 N N . ILE A 1 197 ? -4.651 0.321 -0.046 1.00 95.06 197 ILE A N 1
ATOM 1590 C CA . ILE A 1 197 ? -5.956 -0.049 -0.601 1.00 95.06 197 ILE A CA 1
ATOM 1591 C C . ILE A 1 197 ? -7.082 0.403 0.332 1.00 95.06 197 ILE A C 1
ATOM 1593 O O . ILE A 1 197 ? -6.893 0.465 1.553 1.00 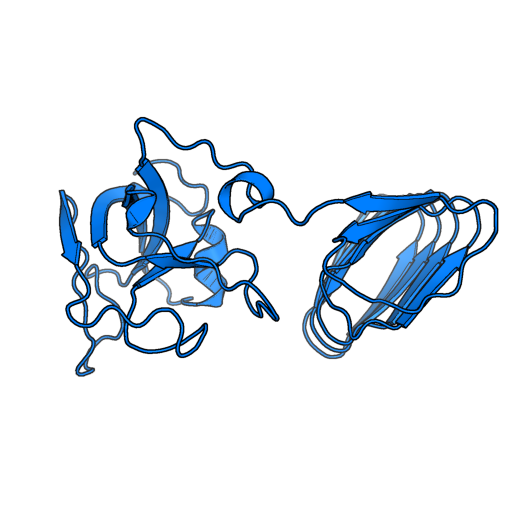95.06 197 ILE A O 1
ATOM 1597 N N . ALA A 1 198 ? -8.249 0.729 -0.230 1.00 96.94 198 ALA A N 1
ATOM 1598 C CA . ALA A 1 198 ? -9.449 1.000 0.553 1.00 96.94 198 ALA A CA 1
ATOM 1599 C C . ALA A 1 198 ? -10.178 -0.294 0.923 1.00 96.94 198 ALA A C 1
ATOM 1601 O O . ALA A 1 198 ? -10.201 -1.257 0.154 1.00 96.94 198 ALA A O 1
ATOM 1602 N N . PHE A 1 199 ? -10.830 -0.289 2.083 1.00 97.75 199 PHE A N 1
ATOM 1603 C CA . PHE A 1 199 ? -11.776 -1.327 2.457 1.00 97.75 199 PHE A CA 1
ATOM 1604 C C . PHE A 1 199 ? -12.960 -0.805 3.272 1.00 97.75 199 PHE A C 1
ATOM 1606 O O . PHE A 1 199 ? -12.848 0.200 3.981 1.00 97.75 199 PHE A O 1
ATOM 1613 N N . ARG A 1 200 ? -14.096 -1.502 3.171 1.00 97.75 200 ARG A N 1
ATOM 1614 C CA . ARG A 1 200 ? -15.344 -1.149 3.865 1.00 97.75 200 ARG A CA 1
ATOM 1615 C C . ARG A 1 200 ? -15.454 -1.774 5.249 1.00 97.75 200 ARG A C 1
ATOM 1617 O O . ARG A 1 200 ? -15.729 -1.073 6.218 1.00 97.75 200 ARG A O 1
ATOM 1624 N N . GLU A 1 201 ? -15.273 -3.088 5.325 1.00 98.12 201 GLU A N 1
ATOM 1625 C CA . GLU A 1 201 ? -15.447 -3.891 6.534 1.00 98.12 201 GLU A CA 1
ATOM 1626 C C . GLU A 1 201 ? -14.227 -4.787 6.758 1.00 98.12 201 GLU A C 1
ATOM 1628 O O . GLU A 1 201 ? -13.702 -5.389 5.819 1.00 98.12 201 GLU A O 1
ATOM 1633 N N . GLY A 1 202 ? -13.772 -4.891 8.005 1.00 98.12 202 GLY A N 1
ATOM 1634 C CA . GLY A 1 202 ? -12.650 -5.752 8.356 1.00 98.12 202 GLY A CA 1
ATOM 1635 C C . GLY A 1 202 ? -12.691 -6.226 9.803 1.00 98.12 202 GLY A C 1
ATOM 1636 O O . GLY A 1 202 ? -13.080 -5.487 10.705 1.00 98.12 202 GLY A O 1
ATOM 1637 N N . ARG A 1 203 ? -12.260 -7.470 10.036 1.00 98.50 203 ARG A N 1
ATOM 1638 C CA . ARG A 1 203 ? -12.082 -8.035 11.380 1.00 98.50 203 ARG A CA 1
ATOM 1639 C C . ARG A 1 203 ? -10.642 -7.857 11.836 1.00 98.50 203 ARG A C 1
ATOM 1641 O O . ARG A 1 203 ? -9.732 -8.368 11.186 1.00 98.50 203 ARG A O 1
ATOM 1648 N N . VAL A 1 204 ? -10.432 -7.213 12.978 1.00 98.56 204 VAL A N 1
ATOM 1649 C CA . VAL A 1 204 ? -9.105 -7.096 13.593 1.00 98.56 204 VAL A CA 1
ATOM 1650 C C . VAL A 1 204 ? -8.721 -8.447 14.197 1.00 98.56 204 VAL A C 1
ATOM 1652 O O . VAL A 1 204 ? -9.430 -8.971 15.053 1.00 98.56 204 VAL A O 1
ATOM 1655 N N . LEU A 1 205 ? -7.622 -9.046 13.741 1.00 98.12 205 LEU A N 1
ATOM 1656 C CA . LEU A 1 205 ? -7.227 -10.401 14.134 1.00 98.12 205 LEU A CA 1
ATOM 1657 C C . LEU A 1 205 ? -6.238 -10.415 15.298 1.00 98.12 205 LEU A C 1
ATOM 1659 O O . LEU A 1 205 ? -6.455 -11.098 16.297 1.00 98.12 205 LEU A O 1
ATOM 1663 N N . TYR A 1 206 ? -5.114 -9.726 15.130 1.00 98.31 206 TYR A N 1
ATOM 1664 C CA . TYR A 1 206 ? -3.995 -9.752 16.062 1.00 98.31 206 TYR A CA 1
ATOM 1665 C C . TYR A 1 206 ? -3.109 -8.524 15.882 1.00 98.31 206 TYR A C 1
ATOM 1667 O O . TYR A 1 206 ? -3.123 -7.880 14.831 1.00 98.31 206 TYR A O 1
ATOM 1675 N N . GLU A 1 207 ? -2.315 -8.242 16.906 1.00 98.25 207 GLU A N 1
ATOM 1676 C CA . GLU A 1 207 ? -1.202 -7.310 16.819 1.00 98.25 207 GLU A CA 1
ATOM 1677 C C . GLU A 1 207 ? 0.039 -8.006 16.252 1.00 98.25 207 GLU A C 1
ATOM 1679 O O . GLU A 1 207 ? 0.275 -9.191 16.506 1.00 98.25 207 GLU A O 1
ATOM 1684 N N . CYS A 1 208 ? 0.829 -7.281 15.468 1.00 96.75 208 CYS A N 1
ATOM 1685 C CA . CYS A 1 208 ? 2.063 -7.785 14.889 1.00 96.75 208 CYS A CA 1
ATOM 1686 C C . CYS A 1 208 ? 3.215 -6.786 14.999 1.00 96.75 208 CYS A C 1
ATOM 1688 O O . CYS A 1 208 ? 3.025 -5.592 15.222 1.00 96.75 208 CYS A O 1
ATOM 1690 N N . ASP A 1 209 ? 4.432 -7.280 14.793 1.00 93.44 209 ASP A N 1
ATOM 1691 C CA . ASP A 1 209 ? 5.595 -6.425 14.605 1.00 93.44 209 ASP A CA 1
ATOM 1692 C C . ASP A 1 209 ? 5.605 -5.760 13.215 1.00 93.44 209 ASP A C 1
ATOM 1694 O O . ASP A 1 209 ? 4.771 -6.034 12.344 1.00 93.44 209 ASP A O 1
ATOM 1698 N N . LYS A 1 210 ? 6.610 -4.907 12.977 1.00 89.25 210 LYS A N 1
ATOM 1699 C CA . LYS A 1 210 ? 6.813 -4.212 11.694 1.00 89.25 210 LYS A CA 1
ATOM 1700 C C . LYS A 1 210 ? 6.984 -5.150 10.487 1.00 89.25 210 LYS A C 1
ATOM 1702 O O . LYS A 1 210 ? 6.904 -4.689 9.353 1.00 89.25 210 LYS A O 1
ATOM 1707 N N . HIS A 1 211 ? 7.228 -6.443 10.703 1.00 83.12 211 HIS A N 1
ATOM 1708 C CA . HIS A 1 211 ? 7.420 -7.460 9.666 1.00 83.12 211 HIS A CA 1
ATOM 1709 C C . HIS A 1 211 ? 6.214 -8.404 9.518 1.00 83.12 211 HIS A C 1
ATOM 1711 O O . HIS A 1 211 ? 6.249 -9.312 8.690 1.00 83.12 211 HIS A O 1
ATOM 1717 N N . GLY A 1 212 ? 5.138 -8.187 10.279 1.00 84.44 212 GLY A N 1
ATOM 1718 C CA . GLY A 1 212 ? 3.899 -8.963 10.199 1.00 84.44 212 GLY A CA 1
ATOM 1719 C C . GLY A 1 212 ? 3.909 -10.229 11.050 1.00 84.44 212 GLY A C 1
ATOM 1720 O O . GLY A 1 212 ? 2.982 -11.034 10.952 1.00 84.44 212 GLY A O 1
ATOM 1721 N N . ARG A 1 213 ? 4.925 -10.416 11.903 1.00 89.50 213 ARG A N 1
ATOM 1722 C CA . ARG A 1 213 ? 4.961 -11.528 12.859 1.00 89.50 213 ARG A CA 1
ATOM 1723 C C . ARG A 1 213 ? 4.045 -11.194 14.026 1.00 89.50 213 ARG A C 1
ATOM 1725 O O . ARG A 1 213 ? 4.156 -10.118 14.607 1.00 89.50 213 ARG A O 1
ATOM 1732 N N . LYS A 1 214 ? 3.123 -12.105 14.333 1.00 95.38 214 LYS A N 1
ATOM 1733 C CA . LYS A 1 214 ? 2.182 -11.961 15.445 1.00 95.38 214 LYS A CA 1
ATOM 1734 C C . LYS A 1 214 ? 2.943 -11.792 16.769 1.00 95.38 214 LYS A C 1
ATOM 1736 O O . LYS A 1 214 ? 3.917 -12.513 16.987 1.00 95.38 214 LYS A O 1
ATOM 1741 N N . LEU A 1 215 ? 2.487 -10.850 17.595 1.00 92.31 215 LEU A N 1
ATOM 1742 C CA . LEU A 1 215 ? 2.948 -10.643 18.971 1.00 92.31 215 LEU A CA 1
ATOM 1743 C C . LEU A 1 215 ? 2.149 -11.495 19.965 1.00 92.31 215 LEU A C 1
ATOM 1745 O O . LEU A 1 215 ? 0.959 -11.789 19.683 1.00 92.31 215 LEU A O 1
#

Sequence (215 aa):
GNSNVEAWGNSNVVARENSNVVAWENSNVVAWGNSNVVAWENSNVEAWGQSLVRVFSSAIKLALHGFSILSIPVSIDLKFKYEKTCLIQRYDASKYLDREGIVAKRKSVVLYKKVSSDFKTQEKTKNETLWILGSVVTHPAWEPEKEECGEGKFHACSRPYFCDEFRNVKGDRYIAVQIKLDDLYEWPRNQQYPHKIAFREGRVLYECDKHGRKL

Foldseek 3Di:
DEEEEEEDDAEEEEEEAHYEYEYEDAYEYEYYHDYEYEYEDQYEYEYEYDYEYEYDAQNYEEEEYAQYEYEYEPPHDHDYHYDPNYHYDYDHPDPLCVNLVWDADPQKGKFKAKAALQQWDPPPDPPIDHQDAQDKDFQPAQDCAPDV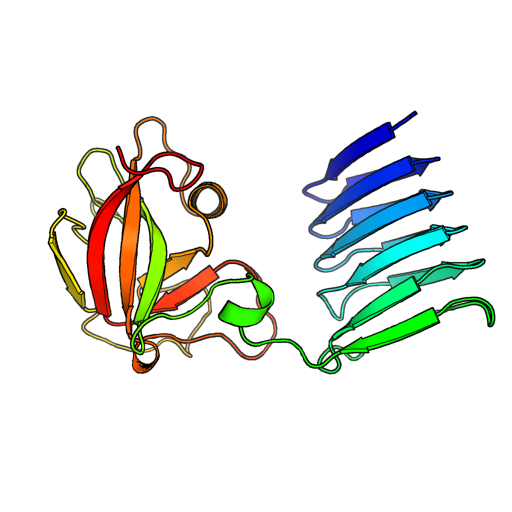DDHRWDKTFRFQLLNCVVDPDPRIWMWIKMAGNVQKDDHPDDDPRSRMTTGGMTTTHAIDDRGRHGD

Radius of gyration: 19.45 Å; chains: 1; bounding box: 52×35×53 Å

Organism: NCBI:txid1070528

pLDDT: mean 87.36, std 9.06, range [53.59, 98.56]

Secondary structure (DSSP, 8-state):
-EEEEEE-SS-EEEE-SEEEEEE-SS-EEEEESEEEEEE-SS-EEEEESS-EEEE--SS-EEEE-TT-EEEEETT-----EE-TTSEEEEE----HHHHTT---BTTEEEEEEEE-TTSEESTTSTT-EE--TT-EEE-SS--TTS-SSSSSSEEEESSGGGGGGT---TT-EEEEEEEEGGGEE--SS--S-TTEEEESEEEEEEEE-TTS-B-